Protein AF-A0A2K8T7B6-F1 (afdb_monomer_lite)

Secondary structure (DSSP, 8-state):
--BS-SEE--SSPEEEB---TT--EEEEEEEETTTEEEEEEESSSEEEPPTTSPPP-TT-EEEEEEEEEETTEEEEEEEEEEEEPPHHHHHHHHHHHHHHHHTT--HHHHHHHHHHHHHHTT-HHHHHHHHHHHHHTT---HHHHHHHHHHHHHTT-HHHHHHHHHHHHHHHHHTT-HHHHHHHHHHHHHHHHHHHHHHHS----------

Foldseek 3Di:
DFWAFQEAAFQFDKIFADDDPQFQKKKKFKDFPDPGTDIDIGRDRIDGGDPPTDTHDAQTKMWIKMFTDNVPDTDDIDIGIHHHHHPVLSVVLVVQLVVLVVVPDDLVVSLVVNLVSCVVVRVLVSNLVSLVVVVVVPDLALVSLLSNLVSCVVRLNLPSSLVSLVSSLVSCVVVVPPPSNVSSVVSNVVSVVSVVVVVPPDDPPPPPDDD

Organism: NCBI:txid2038116

InterPro domains:
  IPR013783 Immunoglobulin-like fold [G3DSA:2.60.40.10] (6-83)
  IPR036116 Fibronectin type III superfamily [SSF49265] (10-74)

Radius of gyration: 19.06 Å; chains: 1; bounding box: 54×44×48 Å

Sequence (211 aa):
MTPYGAVINQERPTISWSKPKGATDYVVRMRGNGGISWEVAVKGESLTYPPQEPALKPGQAYTLDIVAMRGDRVIDGSNSLLLLLATDKIQEVEKTINVLKNLQQPLDELAIDVDAVYESYNLVNESIKVLDARAKAGSTNPTIYRLLGDRYLIANFPQQANEAYLTAKKLAQQANNTVELALAEAGRKIAAQTKVKEQTSYPPTRINALQ

pLDDT: mean 90.09, std 14.75, range [34.56, 98.81]

Structure (mmCIF, N/CA/C/O backbone):
data_AF-A0A2K8T7B6-F1
#
_entry.id   AF-A0A2K8T7B6-F1
#
loop_
_atom_site.group_PDB
_atom_site.id
_atom_site.type_symbol
_atom_site.label_atom_id
_atom_site.label_alt_id
_atom_site.label_comp_id
_atom_site.label_asym_id
_atom_site.label_entity_id
_atom_site.label_seq_id
_atom_site.pdbx_PDB_ins_code
_atom_site.Cartn_x
_atom_site.Cartn_y
_atom_site.Cartn_z
_atom_site.occupancy
_atom_site.B_iso_or_equiv
_atom_site.auth_seq_id
_atom_site.auth_comp_id
_atom_site.auth_asym_id
_atom_site.auth_atom_id
_atom_site.pdbx_PDB_model_num
ATOM 1 N N . MET A 1 1 ? 11.611 11.009 -4.170 1.00 64.25 1 MET A N 1
ATOM 2 C CA . MET A 1 1 ? 10.305 10.303 -4.293 1.00 64.25 1 MET A CA 1
ATOM 3 C C . MET A 1 1 ? 10.494 8.813 -4.043 1.00 64.25 1 MET A C 1
ATOM 5 O O . MET A 1 1 ? 11.620 8.350 -4.153 1.00 64.25 1 MET A O 1
ATOM 9 N N . THR A 1 2 ? 9.432 8.062 -3.737 1.00 62.84 2 THR A N 1
ATOM 10 C CA . THR A 1 2 ? 9.515 6.603 -3.510 1.00 62.84 2 THR A CA 1
ATOM 11 C C . THR A 1 2 ? 8.308 5.908 -4.154 1.00 62.84 2 THR A C 1
ATOM 13 O O . THR A 1 2 ? 7.190 6.408 -3.988 1.00 62.84 2 THR A O 1
ATOM 16 N N . PRO A 1 3 ? 8.490 4.814 -4.921 1.00 65.88 3 PRO A N 1
ATOM 17 C CA . PRO A 1 3 ? 7.375 3.999 -5.389 1.00 65.88 3 PRO A CA 1
ATOM 18 C C . PRO A 1 3 ? 6.682 3.294 -4.219 1.00 65.88 3 PRO A C 1
ATOM 20 O O . PRO A 1 3 ? 7.311 2.987 -3.206 1.00 65.88 3 PRO A O 1
ATOM 23 N N . TYR A 1 4 ? 5.381 3.045 -4.352 1.00 69.25 4 TYR A N 1
ATOM 24 C CA . TYR A 1 4 ? 4.612 2.415 -3.287 1.00 69.25 4 TYR A CA 1
ATOM 25 C C . TYR A 1 4 ? 4.963 0.922 -3.214 1.00 69.25 4 TYR A C 1
ATOM 27 O O . TYR A 1 4 ? 4.845 0.229 -4.226 1.00 69.25 4 TYR A O 1
ATOM 35 N N . GLY A 1 5 ? 5.313 0.437 -2.017 1.00 73.81 5 GLY A N 1
ATOM 36 C CA . GLY A 1 5 ? 5.504 -0.987 -1.719 1.00 73.81 5 GLY A CA 1
ATOM 37 C C . GLY A 1 5 ? 6.711 -1.629 -2.419 1.00 73.81 5 GLY A C 1
ATOM 38 O O . GLY A 1 5 ? 6.919 -1.488 -3.617 1.00 73.81 5 GLY A O 1
ATOM 39 N N . ALA A 1 6 ? 7.515 -2.387 -1.672 1.00 86.19 6 ALA A N 1
ATOM 40 C CA . ALA A 1 6 ? 8.625 -3.156 -2.248 1.00 86.19 6 ALA A CA 1
ATOM 41 C C . ALA A 1 6 ? 8.190 -4.541 -2.760 1.00 86.19 6 ALA A C 1
ATOM 43 O O . ALA A 1 6 ? 8.941 -5.197 -3.479 1.00 86.19 6 ALA A O 1
ATOM 44 N N . VAL A 1 7 ? 6.995 -4.999 -2.378 1.00 93.62 7 VAL A N 1
ATOM 45 C CA . VAL A 1 7 ? 6.464 -6.324 -2.707 1.00 93.62 7 VAL A CA 1
ATOM 46 C C . VAL A 1 7 ? 5.128 -6.170 -3.425 1.00 93.62 7 VAL A C 1
ATOM 48 O O . VAL A 1 7 ? 4.302 -5.349 -3.033 1.00 93.62 7 VAL A O 1
ATOM 51 N N . ILE A 1 8 ? 4.934 -6.955 -4.483 1.00 94.62 8 ILE A N 1
ATOM 52 C CA . ILE A 1 8 ? 3.730 -6.988 -5.320 1.00 94.62 8 ILE A CA 1
ATOM 53 C C . ILE A 1 8 ? 3.248 -8.434 -5.491 1.00 94.62 8 ILE A C 1
ATOM 55 O O . ILE A 1 8 ? 4.026 -9.382 -5.353 1.00 94.62 8 ILE A O 1
ATOM 59 N N . ASN A 1 9 ? 1.970 -8.614 -5.826 1.00 95.06 9 ASN A N 1
ATOM 60 C CA . ASN A 1 9 ? 1.351 -9.926 -6.069 1.00 95.06 9 ASN A CA 1
ATOM 61 C C . ASN A 1 9 ? 0.705 -10.062 -7.461 1.00 95.06 9 ASN A C 1
ATOM 63 O O . ASN A 1 9 ? 0.019 -11.044 -7.724 1.00 95.06 9 ASN A O 1
ATOM 67 N N . GLN A 1 10 ? 0.911 -9.090 -8.352 1.00 94.00 10 GLN A N 1
ATOM 68 C CA . GLN A 1 10 ? 0.388 -9.108 -9.718 1.00 94.00 10 GLN A CA 1
ATOM 69 C C . GLN A 1 10 ? 1.536 -9.091 -10.724 1.00 94.00 10 GLN A C 1
ATOM 71 O O . GLN A 1 10 ? 2.479 -8.319 -10.578 1.00 94.00 10 GLN A O 1
ATOM 76 N N . GLU A 1 11 ? 1.422 -9.878 -11.794 1.00 94.38 11 GLU A N 1
ATOM 77 C CA . GLU A 1 11 ? 2.406 -9.892 -12.888 1.00 94.38 11 GLU A CA 1
ATOM 78 C C . GLU A 1 11 ? 2.420 -8.589 -13.705 1.00 94.38 11 GLU A C 1
ATOM 80 O O . GLU A 1 11 ? 3.369 -8.302 -14.434 1.00 94.38 11 GLU A O 1
ATOM 85 N N . ARG A 1 12 ? 1.348 -7.797 -13.597 1.00 94.69 12 ARG A N 1
ATOM 86 C CA . ARG A 1 12 ? 1.152 -6.508 -14.272 1.00 94.69 12 ARG A CA 1
ATOM 87 C C . ARG A 1 12 ? 0.598 -5.480 -13.275 1.00 94.69 12 ARG A C 1
ATOM 89 O O . ARG A 1 12 ? -0.580 -5.132 -13.353 1.00 94.69 12 ARG A O 1
ATOM 96 N N . PRO A 1 13 ? 1.404 -5.035 -12.297 1.00 92.81 13 PRO A N 1
ATOM 97 C CA . PRO A 1 13 ? 0.931 -4.181 -11.212 1.00 92.81 13 PRO A CA 1
ATOM 98 C C . PRO A 1 13 ? 0.627 -2.753 -11.685 1.00 92.81 13 PRO A C 1
ATOM 100 O O . PRO A 1 13 ? 1.233 -2.233 -12.622 1.00 92.81 13 PRO A O 1
ATOM 103 N N . THR A 1 14 ? -0.250 -2.062 -10.964 1.00 91.50 14 THR A N 1
ATOM 104 C CA . THR A 1 14 ? -0.240 -0.593 -10.971 1.00 91.50 14 THR A CA 1
ATOM 105 C C . THR A 1 14 ? 0.864 -0.110 -10.041 1.00 91.50 14 THR A C 1
ATOM 107 O O . THR A 1 14 ? 0.896 -0.488 -8.871 1.00 91.50 14 THR A O 1
ATOM 110 N N . ILE A 1 15 ? 1.744 0.737 -10.560 1.00 90.50 15 ILE A N 1
ATOM 111 C CA . ILE A 1 15 ? 2.848 1.357 -9.832 1.00 90.50 15 ILE A CA 1
ATOM 112 C C . ILE A 1 15 ? 2.445 2.795 -9.535 1.00 90.50 15 ILE A C 1
ATOM 114 O O . ILE A 1 15 ? 2.026 3.502 -10.446 1.00 90.50 15 ILE A O 1
ATOM 118 N N . SER A 1 16 ? 2.604 3.240 -8.295 1.00 88.62 16 SER A N 1
ATOM 119 C CA . SER A 1 16 ? 2.329 4.622 -7.887 1.00 88.62 16 SER A CA 1
ATOM 120 C C . SER A 1 16 ? 3.534 5.202 -7.151 1.00 88.62 16 SER A C 1
ATOM 122 O O . SER A 1 16 ? 4.365 4.443 -6.650 1.00 88.62 16 SER A O 1
ATOM 124 N N . TRP A 1 17 ? 3.658 6.530 -7.088 1.00 88.06 17 TRP A N 1
ATOM 125 C CA . TRP A 1 17 ? 4.744 7.233 -6.386 1.00 88.06 17 TRP A CA 1
ATOM 126 C C . TRP A 1 17 ? 4.308 8.602 -5.844 1.00 88.06 17 TRP A C 1
ATOM 128 O O . TRP A 1 17 ? 3.243 9.117 -6.176 1.00 88.06 17 TRP A O 1
ATOM 138 N N . SER A 1 18 ? 5.120 9.202 -4.971 1.00 83.69 18 SER A N 1
ATOM 139 C CA . SER A 1 18 ? 4.867 10.549 -4.445 1.00 83.69 18 SER A CA 1
ATOM 140 C C . SER A 1 18 ? 5.264 11.629 -5.440 1.00 83.69 18 SER A C 1
ATOM 142 O O . SER A 1 18 ? 6.280 11.511 -6.119 1.00 83.69 18 SER A O 1
ATOM 144 N N . LYS A 1 19 ? 4.463 12.702 -5.518 1.00 85.19 19 LYS A N 1
ATOM 145 C CA . LYS A 1 19 ? 4.742 13.865 -6.367 1.00 85.19 19 LYS A CA 1
ATOM 146 C C . LYS A 1 19 ? 5.762 14.799 -5.710 1.00 85.19 19 LYS A C 1
ATOM 148 O O . LYS A 1 19 ? 5.418 15.456 -4.724 1.00 85.19 19 LYS A O 1
ATOM 153 N N . PRO A 1 20 ? 6.969 14.970 -6.279 1.00 85.38 20 PRO A N 1
ATOM 154 C CA . PRO A 1 20 ? 7.880 16.026 -5.853 1.00 85.38 20 PRO A CA 1
ATOM 155 C C . PRO A 1 20 ? 7.325 17.405 -6.215 1.00 85.38 20 PRO A C 1
ATOM 157 O O . PRO A 1 20 ? 6.624 17.581 -7.218 1.00 85.38 20 PRO A O 1
ATOM 160 N N . LYS A 1 21 ? 7.669 18.428 -5.425 1.00 85.38 21 LYS A N 1
ATOM 161 C CA . LYS A 1 21 ? 7.180 19.794 -5.654 1.00 85.38 21 LYS A CA 1
ATOM 162 C C . LYS A 1 21 ? 7.583 20.303 -7.045 1.00 85.38 21 LYS A C 1
ATOM 164 O O . LYS A 1 21 ? 8.759 20.495 -7.354 1.00 85.38 21 LYS A O 1
ATOM 169 N N . GLY A 1 22 ? 6.576 20.607 -7.861 1.00 88.38 22 GLY A N 1
ATOM 170 C CA . GLY A 1 22 ? 6.750 21.153 -9.207 1.00 88.38 22 GLY A CA 1
ATOM 171 C C . GLY A 1 22 ? 7.183 20.132 -10.262 1.00 88.38 22 GLY A C 1
ATOM 172 O O . GLY A 1 22 ? 7.723 20.561 -11.278 1.00 88.38 22 GLY A O 1
ATOM 173 N N . ALA A 1 23 ? 6.987 18.830 -10.023 1.00 92.38 23 ALA A N 1
ATOM 174 C CA . ALA A 1 23 ? 7.027 17.815 -11.076 1.00 92.38 23 ALA A CA 1
ATOM 175 C C . ALA A 1 23 ? 5.803 17.953 -11.993 1.00 92.38 23 ALA A C 1
ATOM 177 O O . ALA A 1 23 ? 4.683 18.155 -11.505 1.00 92.38 23 ALA A O 1
ATOM 178 N N . THR A 1 24 ? 6.024 17.846 -13.300 1.00 92.44 24 THR A N 1
ATOM 179 C CA . THR A 1 24 ? 4.976 17.893 -14.333 1.00 92.44 24 THR A CA 1
ATOM 180 C C . THR A 1 24 ? 4.842 16.575 -15.081 1.00 92.44 24 THR A C 1
ATOM 182 O O . THR A 1 24 ? 3.739 16.228 -15.493 1.00 92.44 24 THR A O 1
ATOM 185 N N . ASP A 1 25 ? 5.943 15.840 -15.220 1.00 94.50 25 ASP A N 1
ATOM 186 C CA . ASP A 1 25 ? 6.028 14.607 -15.994 1.00 94.50 25 ASP A CA 1
ATOM 187 C C . ASP A 1 25 ? 6.998 13.636 -15.308 1.00 94.50 25 ASP A C 1
ATOM 189 O O . ASP A 1 25 ? 7.792 14.026 -14.445 1.00 94.50 25 ASP A O 1
ATOM 193 N N . TYR A 1 26 ? 6.943 12.368 -15.699 1.00 95.50 26 TYR A N 1
ATOM 194 C CA . TYR A 1 26 ? 7.759 11.294 -15.155 1.00 95.50 26 TYR A CA 1
ATOM 195 C C . TYR A 1 26 ? 8.264 10.378 -16.261 1.00 95.50 26 TYR A C 1
ATOM 197 O O . TYR A 1 26 ? 7.575 10.148 -17.253 1.00 95.50 26 TYR A O 1
ATOM 205 N N . VAL A 1 27 ? 9.442 9.801 -16.053 1.00 96.12 27 VAL A N 1
ATOM 206 C CA . VAL A 1 27 ? 9.953 8.677 -16.840 1.00 96.12 27 VAL A CA 1
ATOM 207 C C . VAL A 1 27 ? 10.083 7.484 -15.909 1.00 96.12 27 VAL A C 1
ATOM 209 O O . VAL A 1 27 ? 10.767 7.566 -14.890 1.00 96.12 27 VAL A O 1
ATOM 212 N N . VAL A 1 28 ? 9.415 6.387 -16.249 1.00 95.94 28 VAL A N 1
ATOM 213 C CA . VAL A 1 28 ? 9.421 5.143 -15.479 1.00 95.94 28 VAL A CA 1
ATOM 214 C C . VAL A 1 28 ? 10.176 4.089 -16.265 1.00 95.94 28 VAL A C 1
ATOM 216 O O . VAL A 1 28 ? 9.870 3.857 -17.434 1.00 95.94 28 VAL A O 1
ATOM 219 N N . ARG A 1 29 ? 11.149 3.440 -15.632 1.00 96.06 29 ARG A N 1
ATOM 220 C CA . ARG A 1 29 ? 11.954 2.374 -16.232 1.00 96.06 29 ARG A CA 1
ATOM 221 C C . ARG A 1 29 ? 11.878 1.139 -15.372 1.00 96.06 29 ARG A C 1
ATOM 223 O O . ARG A 1 29 ? 12.018 1.230 -14.155 1.00 96.06 29 ARG A O 1
ATOM 230 N N . MET A 1 30 ? 11.746 -0.013 -16.006 1.00 95.56 30 MET A N 1
ATOM 231 C CA . MET A 1 30 ? 11.841 -1.284 -15.308 1.00 95.56 30 MET A CA 1
ATOM 232 C C . MET A 1 30 ? 12.874 -2.170 -15.968 1.00 95.56 30 MET A C 1
ATOM 234 O O . MET A 1 30 ? 12.904 -2.298 -17.191 1.00 95.56 30 MET A O 1
ATOM 238 N N . ARG A 1 31 ? 13.713 -2.791 -15.142 1.00 95.50 31 ARG A N 1
ATOM 239 C CA . ARG A 1 31 ? 14.719 -3.755 -15.578 1.00 95.50 31 ARG A CA 1
ATOM 240 C C . ARG A 1 31 ? 14.677 -4.991 -14.700 1.00 95.50 31 ARG A C 1
ATOM 242 O O . ARG A 1 31 ? 14.474 -4.890 -13.493 1.00 95.50 31 ARG A O 1
ATOM 249 N N . GLY A 1 32 ? 14.915 -6.153 -15.284 1.00 91.94 32 GLY A N 1
ATOM 250 C CA . GLY A 1 32 ? 15.104 -7.379 -14.524 1.00 91.94 32 GLY A CA 1
ATOM 251 C C . GLY A 1 32 ? 15.179 -8.614 -15.402 1.00 91.94 32 GLY A C 1
ATOM 252 O O . GLY A 1 32 ? 15.300 -8.548 -16.626 1.00 91.94 32 GLY A O 1
ATOM 253 N N . ASN A 1 33 ? 15.116 -9.765 -14.748 1.00 81.50 33 ASN A N 1
ATOM 254 C CA . ASN A 1 33 ? 15.215 -11.056 -15.412 1.00 81.50 33 ASN A CA 1
ATOM 255 C C . ASN A 1 33 ? 14.031 -11.305 -16.364 1.00 81.50 33 ASN A C 1
ATOM 257 O O . ASN A 1 33 ? 12.966 -10.699 -16.258 1.00 81.50 33 ASN A O 1
ATOM 261 N N . GLY A 1 34 ? 14.217 -12.231 -17.309 1.00 74.19 34 GLY A N 1
ATOM 262 C CA . GLY A 1 34 ? 13.152 -12.637 -18.232 1.00 74.19 34 GLY A CA 1
ATOM 263 C C . GLY A 1 34 ? 12.889 -11.671 -19.390 1.00 74.19 34 GLY A C 1
ATOM 264 O O . GLY A 1 34 ? 11.818 -11.748 -19.980 1.00 74.19 34 GLY A O 1
ATOM 265 N N . GLY A 1 35 ? 13.849 -10.803 -19.726 1.00 82.00 35 GLY A N 1
ATOM 266 C CA . GLY A 1 35 ? 13.736 -9.866 -20.850 1.00 82.00 35 GLY A CA 1
ATOM 267 C C . GLY A 1 35 ? 13.007 -8.566 -20.510 1.00 82.00 35 GLY A C 1
ATOM 268 O O . GLY A 1 35 ? 12.683 -7.804 -21.415 1.00 82.00 35 GLY A O 1
ATOM 269 N N . ILE A 1 36 ? 12.763 -8.295 -19.224 1.00 93.62 36 ILE A N 1
ATOM 270 C CA . ILE A 1 36 ? 12.184 -7.028 -18.778 1.00 93.62 36 ILE A CA 1
ATOM 271 C C . ILE A 1 36 ? 13.237 -5.925 -18.896 1.00 93.62 36 ILE A C 1
ATOM 273 O O . ILE A 1 36 ? 14.172 -5.853 -18.097 1.00 93.62 36 ILE A O 1
ATOM 277 N N . SER A 1 37 ? 13.076 -5.060 -19.892 1.00 95.31 37 SER A N 1
ATOM 278 C CA . SER A 1 37 ? 13.789 -3.789 -19.998 1.00 95.31 37 SER A CA 1
ATOM 279 C C . SER A 1 37 ? 12.954 -2.814 -20.814 1.00 95.31 37 SER A C 1
ATOM 281 O O . SER A 1 37 ? 12.979 -2.863 -22.041 1.00 95.31 37 SER A O 1
ATOM 283 N N . TRP A 1 38 ? 12.239 -1.920 -20.141 1.00 96.50 38 TRP A N 1
ATOM 284 C CA . TRP A 1 38 ? 11.389 -0.933 -20.805 1.00 96.50 38 TRP A CA 1
ATOM 285 C C . TRP A 1 38 ? 11.429 0.427 -20.117 1.00 96.50 38 TRP A C 1
ATOM 287 O O . TRP A 1 38 ? 11.857 0.558 -18.967 1.00 96.50 38 TRP A O 1
ATOM 297 N N . GLU A 1 39 ? 10.977 1.443 -20.850 1.00 97.19 39 GLU A N 1
ATOM 298 C CA . GLU A 1 39 ? 10.872 2.832 -20.414 1.00 97.19 39 GLU A CA 1
ATOM 299 C C . GLU A 1 39 ? 9.574 3.452 -20.944 1.00 97.19 39 GLU A C 1
ATOM 301 O O . GLU A 1 39 ? 9.232 3.273 -22.112 1.00 97.19 39 GLU A O 1
ATOM 306 N N . VAL A 1 40 ? 8.862 4.197 -20.096 1.00 96.56 40 VAL A N 1
ATOM 307 C CA . VAL A 1 40 ? 7.619 4.893 -20.457 1.00 96.56 40 VAL A CA 1
ATOM 308 C C . VAL A 1 40 ? 7.579 6.285 -19.826 1.00 96.56 40 VAL A C 1
ATOM 310 O O . VAL A 1 40 ? 7.879 6.448 -18.643 1.00 96.56 40 VAL A O 1
ATOM 313 N N . ALA A 1 41 ? 7.158 7.287 -20.602 1.00 95.44 41 ALA A N 1
ATOM 314 C CA . ALA A 1 41 ? 6.863 8.630 -20.105 1.00 95.44 41 ALA A CA 1
ATOM 315 C C . ALA A 1 41 ? 5.398 8.745 -19.643 1.00 95.44 41 ALA A C 1
ATOM 317 O O . ALA A 1 41 ? 4.483 8.285 -20.330 1.00 95.44 41 ALA A O 1
ATOM 318 N N . VAL A 1 42 ? 5.163 9.369 -18.487 1.00 94.81 42 VAL A N 1
ATOM 319 C CA . VAL A 1 42 ? 3.856 9.424 -17.810 1.00 94.81 42 VAL A CA 1
ATOM 320 C C . VAL A 1 42 ? 3.636 10.812 -17.205 1.00 94.81 42 VAL A C 1
ATOM 322 O O . VAL A 1 42 ? 4.558 11.395 -16.650 1.00 94.81 42 VAL A O 1
ATOM 325 N N . LYS A 1 43 ? 2.415 11.357 -17.275 1.00 90.19 43 LYS A N 1
ATOM 326 C CA . LYS A 1 43 ? 2.085 12.689 -16.712 1.00 90.19 43 LYS A CA 1
ATOM 327 C C . LYS A 1 43 ? 1.500 12.667 -15.295 1.00 90.19 43 LYS A C 1
ATOM 329 O O . LYS A 1 43 ? 1.362 13.712 -14.669 1.00 90.19 43 LYS A O 1
ATOM 334 N N . GLY A 1 44 ? 1.109 11.492 -14.814 1.00 88.69 44 GLY A N 1
ATOM 335 C CA . GLY A 1 44 ? 0.519 11.294 -13.492 1.00 88.69 44 GLY A CA 1
ATOM 336 C C . GLY A 1 44 ? 1.464 10.584 -12.532 1.00 88.69 44 GLY A C 1
ATOM 337 O O . GLY A 1 44 ? 2.527 10.117 -12.918 1.00 88.69 44 GLY A O 1
ATOM 338 N N . GLU A 1 45 ? 1.033 10.469 -11.283 1.00 89.38 45 GLU A N 1
ATOM 339 C CA . GLU A 1 45 ? 1.751 9.842 -10.169 1.00 89.38 45 GLU A CA 1
ATOM 340 C C . GLU A 1 45 ? 1.556 8.315 -10.104 1.00 89.38 45 GLU A C 1
ATOM 342 O O . GLU A 1 45 ? 1.823 7.679 -9.083 1.00 89.38 45 GLU A O 1
ATOM 347 N N . SER A 1 46 ? 1.027 7.727 -11.180 1.00 90.94 46 SER A N 1
ATOM 348 C CA . SER A 1 46 ? 0.828 6.288 -11.306 1.00 90.94 46 SER A CA 1
ATOM 349 C C . SER A 1 46 ? 0.927 5.821 -12.754 1.00 90.94 46 SER A C 1
ATOM 351 O O . SER A 1 46 ? 0.624 6.561 -13.691 1.00 90.94 46 SER A O 1
ATOM 353 N N . LEU A 1 47 ? 1.329 4.565 -12.920 1.00 93.56 47 LEU A N 1
ATOM 354 C CA . LEU A 1 47 ? 1.439 3.854 -14.182 1.00 93.56 47 LEU A CA 1
ATOM 355 C C . LEU A 1 47 ? 0.787 2.480 -14.028 1.00 93.56 47 LEU A C 1
ATOM 357 O O . LEU A 1 47 ? 1.199 1.669 -13.199 1.00 93.56 47 LEU A O 1
ATOM 361 N N . THR A 1 48 ? -0.211 2.196 -14.860 1.00 93.88 48 THR A N 1
ATOM 362 C CA . THR A 1 48 ? -0.641 0.809 -15.075 1.00 93.88 48 THR A CA 1
ATOM 363 C C . THR A 1 48 ? 0.400 0.115 -15.940 1.00 93.88 48 THR A C 1
ATOM 365 O O . THR A 1 48 ? 0.831 0.695 -16.937 1.00 93.88 48 THR A O 1
ATOM 368 N N . TYR A 1 49 ? 0.806 -1.099 -15.560 1.00 94.62 49 TYR A N 1
ATOM 369 C CA . TYR A 1 49 ? 1.827 -1.849 -16.285 1.00 94.62 49 TYR A CA 1
ATOM 370 C C . TYR A 1 49 ? 1.539 -1.892 -17.798 1.00 94.62 49 TYR A C 1
ATOM 372 O O . TYR A 1 49 ? 0.424 -2.267 -18.181 1.00 94.62 49 TYR A O 1
ATOM 380 N N . PRO A 1 50 ? 2.508 -1.552 -18.667 1.00 95.06 50 PRO A N 1
ATOM 381 C CA . PRO A 1 50 ? 2.259 -1.488 -20.102 1.00 95.06 50 PRO A CA 1
ATOM 382 C C . PRO A 1 50 ? 1.874 -2.867 -20.680 1.00 95.06 50 PRO A C 1
ATOM 384 O O . PRO A 1 50 ? 2.611 -3.840 -20.494 1.00 95.06 50 PRO A O 1
ATOM 387 N N . PRO A 1 51 ? 0.731 -2.999 -21.376 1.00 93.75 51 PRO A N 1
ATOM 388 C CA . PRO A 1 51 ? 0.226 -4.299 -21.825 1.00 93.75 51 PRO A CA 1
ATOM 389 C C . PRO A 1 51 ? 1.112 -4.972 -22.882 1.00 93.75 51 PRO A C 1
ATOM 391 O O . PRO A 1 51 ? 1.131 -6.199 -22.963 1.00 93.75 51 PRO A O 1
ATOM 394 N N . GLN A 1 52 ? 1.850 -4.188 -23.669 1.00 93.44 52 GLN A N 1
ATOM 395 C CA . GLN A 1 52 ? 2.758 -4.676 -24.708 1.00 93.44 52 GLN A CA 1
ATOM 396 C C . GLN A 1 52 ? 4.068 -5.258 -24.160 1.00 93.44 52 GLN A C 1
ATOM 398 O O . GLN A 1 52 ? 4.744 -6.001 -24.866 1.00 93.44 52 GLN A O 1
ATOM 403 N N . GLU A 1 53 ? 4.425 -4.931 -22.918 1.00 94.75 53 GLU A N 1
ATOM 404 C CA . GLU A 1 53 ? 5.663 -5.405 -22.302 1.00 94.75 53 GLU A CA 1
ATOM 405 C C . GLU A 1 53 ? 5.483 -6.825 -21.744 1.00 94.75 53 GLU A C 1
ATOM 407 O O . GLU A 1 53 ? 4.358 -7.198 -21.372 1.00 94.75 53 GLU A O 1
ATOM 412 N N . PRO A 1 54 ? 6.547 -7.645 -21.661 1.00 94.12 54 PRO A N 1
ATOM 413 C CA . PRO A 1 54 ? 6.447 -8.982 -21.083 1.00 94.12 54 PRO A CA 1
ATOM 414 C C . PRO A 1 54 ? 5.959 -8.921 -19.630 1.00 94.12 54 PRO A C 1
ATOM 416 O O . PRO A 1 54 ? 6.295 -8.001 -18.895 1.00 94.12 54 PRO A O 1
ATOM 419 N N . ALA A 1 55 ? 5.150 -9.890 -19.203 1.00 94.62 55 ALA A N 1
ATOM 420 C CA . ALA A 1 55 ? 4.656 -9.932 -17.829 1.00 94.62 55 ALA A CA 1
ATOM 421 C C . ALA A 1 55 ? 5.790 -10.240 -16.833 1.00 94.62 55 ALA A C 1
ATOM 423 O O . ALA A 1 55 ? 6.744 -10.958 -17.161 1.00 94.62 55 ALA A O 1
ATOM 424 N N . LEU A 1 56 ? 5.676 -9.718 -15.609 1.00 95.31 56 LEU A N 1
ATOM 425 C CA . LEU A 1 56 ? 6.589 -10.067 -14.523 1.00 95.31 56 LEU A CA 1
ATOM 426 C C . LEU A 1 56 ? 6.395 -11.530 -14.120 1.00 95.31 56 LEU A C 1
ATOM 428 O O . LEU A 1 56 ? 5.302 -12.079 -14.223 1.00 95.31 56 LEU A O 1
ATOM 432 N N . LYS A 1 57 ? 7.464 -12.165 -13.645 1.00 95.44 57 LYS A N 1
ATOM 433 C CA . LYS A 1 57 ? 7.472 -13.580 -13.276 1.00 95.44 57 LYS A CA 1
ATOM 434 C C . LYS A 1 57 ? 7.469 -13.737 -11.755 1.00 95.44 57 LYS A C 1
ATOM 436 O O . LYS A 1 57 ? 8.291 -13.095 -11.093 1.00 95.44 57 LYS A O 1
ATOM 441 N N . PRO A 1 58 ? 6.599 -14.596 -11.196 1.00 96.00 58 PRO A N 1
ATOM 442 C CA . PRO A 1 58 ? 6.580 -14.886 -9.768 1.00 96.00 58 PRO A CA 1
ATOM 443 C C . PRO A 1 58 ? 7.948 -15.263 -9.195 1.00 96.00 58 PRO A C 1
ATOM 445 O O . PRO A 1 58 ? 8.734 -15.970 -9.829 1.00 96.00 58 PRO A O 1
ATOM 448 N N . GLY A 1 59 ? 8.226 -14.782 -7.984 1.00 95.19 59 GLY A N 1
ATOM 449 C CA . GLY A 1 59 ? 9.468 -15.037 -7.251 1.00 95.19 59 GLY A CA 1
ATOM 450 C C . GLY A 1 59 ? 10.689 -14.270 -7.766 1.00 95.19 59 GLY A C 1
ATOM 451 O O . GLY A 1 59 ? 11.807 -14.568 -7.347 1.00 95.19 59 GLY A O 1
ATOM 452 N N . GLN A 1 60 ? 10.510 -13.310 -8.678 1.00 95.12 60 GLN A N 1
ATOM 453 C CA . GLN A 1 60 ? 11.604 -12.510 -9.232 1.00 95.12 60 GLN A CA 1
ATOM 454 C C . GLN A 1 60 ? 11.595 -11.078 -8.710 1.00 95.12 60 GLN A C 1
ATOM 456 O O . GLN A 1 60 ? 10.551 -10.515 -8.373 1.00 95.12 60 GLN A O 1
ATOM 461 N N . ALA A 1 61 ? 12.790 -10.489 -8.681 1.00 93.44 61 ALA A N 1
ATOM 462 C CA . ALA A 1 61 ? 12.993 -9.096 -8.337 1.00 93.44 61 ALA A CA 1
ATOM 463 C C . ALA A 1 61 ? 13.332 -8.260 -9.578 1.00 93.44 61 ALA A C 1
ATOM 465 O O . ALA A 1 61 ? 14.019 -8.719 -10.496 1.00 93.44 61 ALA A O 1
ATOM 466 N N . TYR A 1 62 ? 12.864 -7.020 -9.568 1.00 94.38 62 TYR A N 1
ATOM 467 C CA . TYR A 1 62 ? 12.990 -6.046 -10.641 1.00 94.38 62 TYR A CA 1
ATOM 468 C C . TYR A 1 62 ? 13.481 -4.725 -10.072 1.00 94.38 62 TYR A C 1
ATOM 470 O O . TYR A 1 62 ? 13.123 -4.337 -8.963 1.00 94.38 62 TYR A O 1
ATOM 478 N N . THR A 1 63 ? 14.282 -4.007 -10.843 1.00 94.19 63 THR A N 1
ATOM 479 C CA . THR A 1 63 ? 14.632 -2.624 -10.544 1.00 94.19 63 THR A CA 1
ATOM 480 C C . THR A 1 63 ? 13.618 -1.711 -11.209 1.00 94.19 63 THR A C 1
ATOM 482 O O . THR A 1 63 ? 13.385 -1.814 -12.414 1.00 94.19 63 THR A O 1
ATOM 485 N N . LEU A 1 64 ? 13.041 -0.812 -10.423 1.00 94.19 64 LEU A N 1
ATOM 486 C CA . LEU A 1 64 ? 12.164 0.254 -10.871 1.00 94.19 64 LEU A CA 1
ATOM 487 C C . LEU A 1 64 ? 12.878 1.590 -10.666 1.00 94.19 64 LEU A C 1
ATOM 489 O O . LEU A 1 64 ? 13.163 1.970 -9.528 1.00 94.19 64 LEU A O 1
ATOM 493 N N . ASP A 1 65 ? 13.130 2.301 -11.760 1.00 93.94 65 ASP A N 1
ATOM 494 C CA . ASP A 1 65 ? 13.551 3.696 -11.716 1.00 93.94 65 ASP A CA 1
ATOM 495 C C . ASP A 1 65 ? 12.366 4.594 -12.042 1.00 93.94 65 ASP A C 1
ATOM 497 O O . ASP A 1 65 ? 11.671 4.384 -13.037 1.00 93.94 65 ASP A O 1
ATOM 501 N N . ILE A 1 66 ? 12.171 5.634 -11.244 1.00 94.00 66 ILE A N 1
ATOM 502 C CA . ILE A 1 66 ? 11.253 6.721 -11.571 1.00 94.00 66 ILE A CA 1
ATOM 503 C C . ILE A 1 66 ? 12.087 7.992 -11.600 1.00 94.00 66 ILE A C 1
ATOM 505 O O . ILE A 1 66 ? 12.925 8.223 -10.730 1.00 94.00 66 ILE A O 1
ATOM 509 N N . VAL A 1 67 ? 11.875 8.826 -12.609 1.00 94.56 67 VAL A N 1
ATOM 510 C CA . VAL A 1 67 ? 12.536 10.124 -12.755 1.00 94.56 67 VAL A CA 1
ATOM 511 C C . VAL A 1 67 ? 11.460 11.186 -12.884 1.00 94.56 67 VAL A C 1
ATOM 513 O O . VAL A 1 67 ? 10.616 11.088 -13.768 1.00 94.56 67 VAL A O 1
ATOM 516 N N . ALA A 1 68 ? 11.469 12.182 -12.000 1.00 94.50 68 ALA A N 1
ATOM 517 C CA . ALA A 1 68 ? 10.521 13.285 -12.032 1.00 94.50 68 ALA A CA 1
ATOM 518 C C . ALA A 1 68 ? 11.113 14.447 -12.821 1.00 94.50 68 ALA A C 1
ATOM 520 O O . ALA A 1 68 ? 12.249 14.873 -12.585 1.00 94.50 68 ALA A O 1
ATOM 521 N N . MET A 1 69 ? 10.306 14.987 -13.722 1.00 94.25 69 MET A N 1
ATOM 522 C CA . MET A 1 69 ? 10.698 16.003 -14.683 1.00 94.25 69 MET A CA 1
ATOM 523 C C . MET A 1 69 ? 9.913 17.296 -14.460 1.00 94.25 69 MET A C 1
ATOM 525 O O . MET A 1 69 ? 8.755 17.291 -14.029 1.00 94.25 69 MET A O 1
ATOM 529 N N . ARG A 1 70 ? 10.550 18.423 -14.778 1.00 93.75 70 ARG A N 1
ATOM 530 C CA . ARG A 1 70 ? 9.914 19.733 -14.955 1.00 93.75 70 ARG A CA 1
ATOM 531 C C . ARG A 1 70 ? 10.346 20.283 -16.310 1.00 93.75 70 ARG A C 1
ATOM 533 O O . ARG A 1 70 ? 11.437 20.849 -16.424 1.00 93.75 70 ARG A O 1
ATOM 540 N N . GLY A 1 71 ? 9.508 20.087 -17.326 1.00 88.62 71 GLY A N 1
ATOM 541 C CA . GLY A 1 71 ? 9.953 20.196 -18.718 1.00 88.62 71 GLY A CA 1
ATOM 542 C C . GLY A 1 71 ? 11.104 19.219 -18.967 1.00 88.62 71 GLY A C 1
ATOM 543 O O . GLY A 1 71 ? 11.047 18.078 -18.522 1.00 88.62 71 GLY A O 1
ATOM 544 N N . ASP A 1 72 ? 12.197 19.688 -19.561 1.00 88.19 72 ASP A N 1
ATOM 545 C CA . ASP A 1 72 ? 13.344 18.828 -19.899 1.00 88.19 72 ASP A CA 1
ATOM 546 C C . ASP A 1 72 ? 14.334 18.611 -18.740 1.00 88.19 72 ASP A C 1
ATOM 548 O O . ASP A 1 72 ? 15.399 18.018 -18.916 1.00 88.19 72 ASP A O 1
ATOM 552 N N . ARG A 1 73 ? 14.027 19.114 -17.537 1.00 91.94 73 ARG A N 1
ATOM 553 C CA . ARG A 1 73 ? 14.927 19.031 -16.378 1.00 91.94 73 ARG A CA 1
ATOM 554 C C . ARG A 1 73 ? 14.495 17.940 -15.414 1.00 91.94 73 ARG A C 1
ATOM 556 O O . ARG A 1 73 ? 13.368 17.969 -14.923 1.00 91.94 73 ARG A O 1
ATOM 563 N N . VAL A 1 74 ? 15.432 17.064 -15.061 1.00 92.50 74 VAL A N 1
ATOM 564 C CA . VAL A 1 74 ? 15.296 16.145 -13.925 1.00 92.50 74 VAL A CA 1
ATOM 565 C C . VAL A 1 74 ? 15.301 16.958 -12.633 1.00 92.50 74 VAL A C 1
ATOM 567 O O . VAL A 1 74 ? 16.206 17.766 -12.416 1.00 92.50 74 VAL A O 1
ATOM 570 N N . ILE A 1 75 ? 14.298 16.757 -11.781 1.00 91.94 75 ILE A N 1
ATOM 571 C CA . ILE A 1 75 ? 14.199 17.442 -10.482 1.00 91.94 75 ILE A CA 1
ATOM 572 C C . ILE A 1 75 ? 14.242 16.490 -9.287 1.00 91.94 75 ILE A C 1
ATOM 574 O O . ILE A 1 75 ? 14.499 16.939 -8.174 1.00 91.94 75 ILE A O 1
ATOM 578 N N . ASP A 1 76 ? 13.974 15.205 -9.507 1.00 90.56 76 ASP A N 1
ATOM 579 C CA . ASP A 1 76 ? 14.045 14.154 -8.496 1.00 90.56 76 ASP A CA 1
ATOM 580 C C . ASP A 1 76 ? 14.164 12.792 -9.197 1.00 90.56 76 ASP A C 1
ATOM 582 O O . ASP A 1 76 ? 13.807 12.647 -10.372 1.00 90.56 76 ASP A O 1
ATOM 586 N N . GLY A 1 77 ? 14.647 11.787 -8.480 1.00 88.88 77 GLY A N 1
ATOM 587 C CA . GLY A 1 77 ? 14.839 10.435 -8.983 1.00 88.88 77 GLY A CA 1
ATOM 588 C C . GLY A 1 77 ? 14.717 9.416 -7.863 1.00 88.88 77 GLY A C 1
ATOM 589 O O . GLY A 1 77 ? 15.046 9.694 -6.711 1.00 88.88 77 GLY A O 1
ATOM 590 N N . SER A 1 78 ? 14.254 8.223 -8.200 1.00 88.00 78 SER A N 1
ATOM 591 C CA . SER A 1 78 ? 14.267 7.085 -7.295 1.00 88.00 78 SER A CA 1
ATOM 592 C C . SER A 1 78 ? 14.656 5.821 -8.034 1.00 88.00 78 SER A C 1
ATOM 594 O O . SER A 1 78 ? 14.333 5.642 -9.204 1.00 88.00 78 SER A O 1
ATOM 596 N N . ASN A 1 79 ? 15.358 4.956 -7.316 1.00 89.25 79 ASN A N 1
ATOM 597 C CA . ASN A 1 79 ? 15.669 3.598 -7.716 1.00 89.25 79 ASN A CA 1
ATOM 598 C C . ASN A 1 79 ? 15.159 2.691 -6.598 1.00 89.25 79 ASN A C 1
ATOM 600 O O . ASN A 1 79 ? 15.374 2.972 -5.415 1.00 89.25 79 ASN A O 1
ATOM 604 N N . SER A 1 80 ? 14.409 1.654 -6.942 1.00 88.75 80 SER A N 1
ATOM 605 C CA . SER A 1 80 ? 13.824 0.749 -5.956 1.00 88.75 80 SER A CA 1
ATOM 606 C C . SER A 1 80 ? 13.792 -0.677 -6.469 1.00 88.75 80 SER A C 1
ATOM 608 O O . SER A 1 80 ? 13.684 -0.923 -7.670 1.00 88.75 80 SER A O 1
ATOM 610 N N . LEU A 1 81 ? 13.873 -1.620 -5.536 1.00 90.62 81 LEU A N 1
ATOM 611 C CA . LEU A 1 81 ? 13.661 -3.029 -5.816 1.00 90.62 81 LEU A CA 1
ATOM 612 C C . LEU A 1 81 ? 12.173 -3.351 -5.650 1.00 90.62 81 LEU A C 1
ATOM 614 O O . LEU A 1 81 ? 11.583 -3.026 -4.622 1.00 90.62 81 LEU A O 1
ATOM 618 N N . LEU A 1 82 ? 11.596 -4.008 -6.648 1.00 92.50 82 LEU A N 1
ATOM 619 C CA . LEU A 1 82 ? 10.272 -4.609 -6.593 1.00 92.50 82 LEU A CA 1
ATOM 620 C C . LEU A 1 82 ? 10.406 -6.125 -6.611 1.00 92.50 82 LEU A C 1
ATOM 622 O O . LEU A 1 82 ? 11.010 -6.676 -7.526 1.00 92.50 82 LEU A O 1
ATOM 626 N N . LEU A 1 83 ? 9.816 -6.797 -5.633 1.00 93.94 83 LEU A N 1
ATOM 627 C CA . LEU A 1 83 ? 9.728 -8.250 -5.563 1.00 93.94 83 LEU A CA 1
ATOM 628 C C . LEU A 1 83 ? 8.309 -8.692 -5.915 1.00 93.94 83 LEU A C 1
ATOM 630 O O . LEU A 1 83 ? 7.363 -8.345 -5.209 1.00 93.94 83 LEU A O 1
ATOM 634 N N . LEU A 1 84 ? 8.156 -9.503 -6.960 1.00 95.69 84 LEU A N 1
ATOM 635 C CA . LEU A 1 84 ? 6.912 -10.232 -7.181 1.00 95.69 84 LEU A CA 1
ATOM 636 C C . LEU A 1 84 ? 6.936 -11.512 -6.350 1.00 95.69 84 LEU A C 1
ATOM 6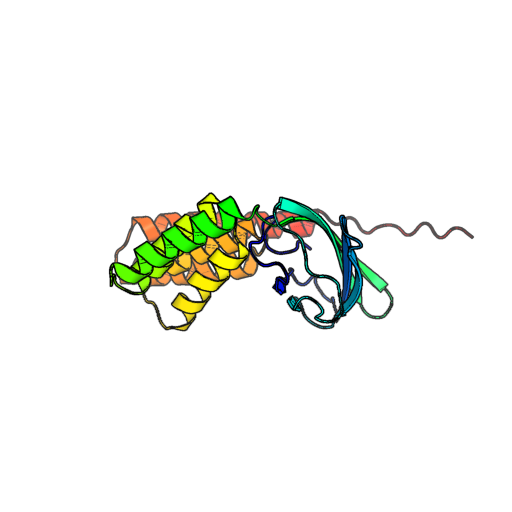38 O O . LEU A 1 84 ? 7.855 -12.323 -6.486 1.00 95.69 84 LEU A O 1
ATOM 642 N N . LEU A 1 85 ? 5.933 -11.685 -5.486 1.00 96.81 85 LEU A N 1
ATOM 643 C CA . LEU A 1 85 ? 5.801 -12.881 -4.655 1.00 96.81 85 LEU A CA 1
ATOM 644 C C . LEU A 1 85 ? 5.875 -14.163 -5.493 1.00 96.81 85 LEU A C 1
ATOM 646 O O . LEU A 1 85 ? 5.471 -14.207 -6.656 1.00 96.81 85 LEU A O 1
ATOM 650 N N . ALA A 1 86 ? 6.410 -15.220 -4.887 1.00 97.50 86 ALA A N 1
ATOM 651 C CA . ALA A 1 86 ? 6.386 -16.548 -5.480 1.00 97.50 86 ALA A CA 1
ATOM 652 C C . ALA A 1 86 ? 4.945 -17.080 -5.565 1.00 97.50 86 ALA A C 1
ATOM 654 O O . ALA A 1 86 ? 4.076 -16.692 -4.782 1.00 97.50 86 ALA A O 1
ATOM 655 N N . THR A 1 87 ? 4.693 -17.969 -6.526 1.00 97.56 87 THR A N 1
ATOM 656 C CA . THR A 1 87 ? 3.347 -18.478 -6.831 1.00 97.56 87 THR A CA 1
ATOM 657 C C . THR A 1 87 ? 2.668 -19.123 -5.623 1.00 97.56 87 THR A C 1
ATOM 659 O O . THR A 1 87 ? 1.485 -18.890 -5.397 1.00 97.56 87 THR A O 1
ATOM 662 N N . ASP A 1 88 ? 3.403 -19.896 -4.824 1.00 98.00 88 ASP A N 1
ATOM 663 C CA . ASP A 1 88 ? 2.896 -20.527 -3.601 1.00 98.00 88 ASP A CA 1
ATOM 664 C C . ASP A 1 88 ? 2.434 -19.484 -2.572 1.00 98.00 88 ASP A C 1
ATOM 666 O O . ASP A 1 88 ? 1.373 -19.631 -1.969 1.00 98.00 88 ASP A O 1
ATOM 670 N N . LYS A 1 89 ? 3.185 -18.387 -2.426 1.00 98.31 89 LYS A N 1
ATOM 671 C CA . LYS A 1 89 ? 2.846 -17.276 -1.527 1.00 98.31 89 LYS A CA 1
ATOM 672 C C . LYS A 1 89 ? 1.650 -16.472 -2.023 1.00 98.31 89 LYS A C 1
ATOM 674 O O . LYS A 1 89 ? 0.796 -16.114 -1.217 1.00 98.31 89 LYS A O 1
ATOM 679 N N . ILE A 1 90 ? 1.544 -16.236 -3.331 1.00 97.88 90 ILE A N 1
ATOM 680 C CA . ILE A 1 90 ? 0.355 -15.608 -3.933 1.00 97.88 90 ILE A CA 1
ATOM 681 C C . ILE A 1 90 ? -0.886 -16.465 -3.649 1.00 97.88 90 ILE A C 1
ATOM 683 O O . ILE A 1 90 ? -1.886 -15.951 -3.155 1.00 97.88 90 ILE A O 1
ATOM 687 N N . GLN A 1 91 ? -0.799 -17.778 -3.872 1.00 98.00 91 GLN A N 1
ATOM 688 C CA . GLN A 1 91 ? -1.900 -18.709 -3.605 1.00 98.00 91 GLN A CA 1
ATOM 689 C C . GLN A 1 91 ? -2.279 -18.767 -2.120 1.00 98.00 91 GLN A C 1
ATOM 691 O O . GLN A 1 91 ? -3.460 -18.870 -1.791 1.00 98.00 91 GLN A O 1
ATOM 696 N N . GLU A 1 92 ? -1.305 -18.694 -1.211 1.00 98.31 92 GLU A N 1
ATOM 697 C CA . GLU A 1 92 ? -1.541 -18.654 0.236 1.00 98.31 92 GLU A CA 1
ATOM 698 C C . GLU A 1 92 ? -2.321 -17.395 0.652 1.00 98.31 92 GLU A C 1
ATOM 700 O O . GLU A 1 92 ? -3.319 -17.494 1.377 1.00 98.31 92 GLU A O 1
ATOM 705 N N . VAL A 1 93 ? -1.928 -16.230 0.124 1.00 98.25 93 VAL A N 1
ATOM 706 C CA . VAL A 1 93 ? -2.637 -14.954 0.318 1.00 98.25 93 VAL A CA 1
ATOM 707 C C . VAL A 1 93 ? -4.066 -15.048 -0.218 1.00 98.25 93 VAL A C 1
ATOM 709 O O . VAL A 1 93 ? -5.022 -14.775 0.510 1.00 98.25 93 VAL A O 1
ATOM 712 N N . GLU A 1 94 ? -4.236 -15.489 -1.465 1.00 97.88 94 GLU A N 1
ATOM 713 C CA . GLU A 1 94 ? -5.550 -15.609 -2.107 1.00 97.88 94 GLU A CA 1
ATOM 714 C C . GLU A 1 94 ? -6.470 -16.576 -1.360 1.00 97.88 94 GLU A C 1
ATOM 716 O O . GLU A 1 94 ? -7.640 -16.266 -1.121 1.00 97.88 94 GLU A O 1
ATOM 721 N N . LYS A 1 95 ? -5.947 -17.731 -0.938 1.00 98.44 95 LYS A N 1
ATOM 722 C CA . LYS A 1 95 ? -6.700 -18.722 -0.166 1.00 98.44 95 LYS A CA 1
ATOM 723 C C . LYS A 1 95 ? -7.180 -18.138 1.157 1.00 98.44 95 LYS A C 1
ATOM 725 O O . LYS A 1 95 ? -8.355 -18.291 1.487 1.00 98.44 95 LYS A O 1
ATOM 730 N N . THR A 1 96 ? -6.301 -17.459 1.889 1.00 98.50 96 THR A N 1
ATOM 731 C CA . THR A 1 96 ? -6.639 -16.857 3.186 1.00 98.50 96 THR A CA 1
ATOM 732 C C . THR A 1 96 ? -7.707 -15.779 3.022 1.00 98.50 96 THR A C 1
ATOM 734 O O . THR A 1 96 ? -8.730 -15.812 3.703 1.00 98.50 96 THR A O 1
ATOM 737 N N . ILE A 1 97 ? -7.549 -14.889 2.040 1.00 98.25 97 ILE A N 1
ATOM 738 C CA . ILE A 1 97 ? -8.537 -13.844 1.735 1.00 98.25 97 ILE A CA 1
ATOM 739 C C . ILE A 1 97 ? -9.885 -14.445 1.324 1.00 98.25 97 ILE A C 1
ATOM 741 O O . ILE A 1 97 ? -10.934 -13.934 1.716 1.00 98.25 97 ILE A O 1
ATOM 745 N N . ASN A 1 98 ? -9.890 -15.533 0.553 1.00 98.06 98 ASN A N 1
ATOM 746 C CA . ASN A 1 98 ? -11.128 -16.207 0.167 1.00 98.06 98 ASN A CA 1
ATOM 747 C C . ASN A 1 98 ? -11.839 -16.841 1.369 1.00 98.06 98 ASN A C 1
ATOM 749 O O . ASN A 1 98 ? -13.065 -16.775 1.441 1.00 98.06 98 ASN A O 1
ATOM 753 N N . VAL A 1 99 ? -11.100 -17.400 2.335 1.00 98.31 99 VAL A N 1
ATOM 754 C CA . VAL A 1 99 ? -11.684 -17.859 3.606 1.00 98.31 99 VAL A CA 1
ATOM 755 C C . VAL A 1 99 ? -12.330 -16.688 4.345 1.00 98.31 99 VAL A C 1
ATOM 757 O O . VAL A 1 99 ? -13.510 -16.782 4.667 1.00 98.31 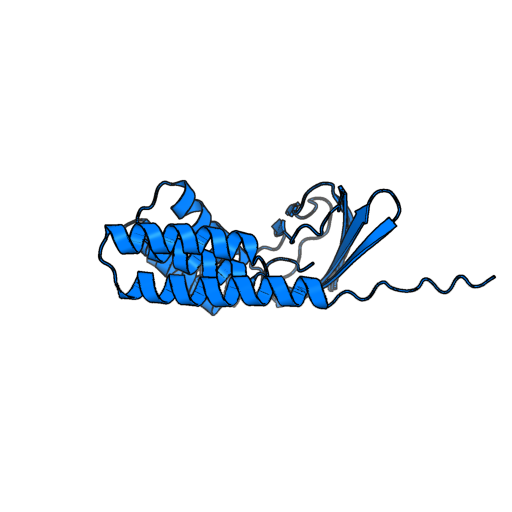99 VAL A O 1
ATOM 760 N N . LEU A 1 100 ? -11.615 -15.571 4.529 1.00 98.06 100 LEU A N 1
ATOM 761 C CA . LEU A 1 100 ? -12.132 -14.380 5.222 1.00 98.06 100 LEU A CA 1
ATOM 762 C C . LEU A 1 100 ? -13.414 -13.834 4.574 1.00 98.06 100 LEU A C 1
ATOM 764 O O . LEU A 1 100 ? -14.393 -13.550 5.261 1.00 98.06 100 LEU A O 1
ATOM 768 N N . LYS A 1 101 ? -13.457 -13.757 3.238 1.00 96.69 101 LYS A N 1
ATOM 769 C CA . LYS A 1 101 ? -14.654 -13.327 2.491 1.00 96.69 101 LYS A CA 1
ATOM 770 C C . LYS A 1 101 ? -15.864 -14.235 2.729 1.00 96.69 101 LYS A C 1
ATOM 772 O O . LYS A 1 101 ? -16.994 -13.753 2.727 1.00 96.69 101 LYS A O 1
ATOM 777 N N . ASN A 1 102 ? -15.639 -15.528 2.955 1.00 97.31 102 ASN A N 1
ATOM 778 C CA . ASN A 1 102 ? -16.701 -16.506 3.191 1.00 97.31 102 ASN A CA 1
ATOM 779 C C . ASN A 1 102 ? -17.211 -16.524 4.640 1.00 97.31 102 ASN A C 1
ATOM 781 O O . ASN A 1 102 ? -18.253 -17.126 4.890 1.00 97.31 102 ASN A O 1
ATOM 785 N N . LEU A 1 103 ? -16.537 -15.849 5.579 1.00 96.31 103 LEU A N 1
ATOM 786 C CA . LEU A 1 103 ? -17.003 -15.726 6.967 1.00 96.31 103 LEU A CA 1
ATOM 787 C C . LEU A 1 103 ? -18.210 -14.784 7.117 1.00 96.31 103 LEU A C 1
ATOM 789 O O . LEU A 1 103 ? -18.802 -14.736 8.190 1.00 96.31 103 LEU A O 1
ATOM 793 N N . GLN A 1 104 ? -18.588 -14.050 6.058 1.00 92.50 104 GLN A N 1
ATOM 794 C CA . GLN A 1 104 ? -19.731 -13.119 6.038 1.00 92.50 104 GLN A CA 1
ATOM 795 C C . GLN A 1 104 ? -19.688 -12.056 7.151 1.00 92.50 104 GLN A C 1
ATOM 797 O O . GLN A 1 104 ? -20.718 -11.583 7.632 1.00 92.50 104 GLN A O 1
ATOM 802 N N . GLN A 1 105 ? -18.482 -11.666 7.553 1.00 96.31 105 GLN A N 1
ATOM 803 C CA . GLN A 1 105 ? -18.264 -10.648 8.572 1.00 96.31 105 GLN A CA 1
ATOM 804 C C . GLN A 1 105 ? -18.600 -9.232 8.075 1.00 96.31 105 GLN A C 1
ATOM 806 O O . GLN A 1 105 ? -18.691 -9.004 6.861 1.00 96.31 105 GLN A O 1
ATOM 811 N N . PRO A 1 106 ? -18.785 -8.256 8.987 1.00 98.00 106 PRO A N 1
ATOM 812 C CA . PRO A 1 106 ? -18.995 -6.866 8.605 1.00 98.00 106 PRO A CA 1
ATOM 813 C C . PRO A 1 106 ? -17.891 -6.360 7.670 1.00 98.00 106 PRO A C 1
ATOM 815 O O . PRO A 1 106 ? -16.723 -6.708 7.822 1.00 98.00 106 PRO A O 1
ATOM 818 N N . LEU A 1 107 ? -18.250 -5.501 6.712 1.00 98.00 107 LEU A N 1
ATOM 819 C CA . LEU A 1 107 ? -17.321 -5.055 5.666 1.00 98.00 107 LEU A CA 1
ATOM 820 C C . LEU A 1 107 ? -16.099 -4.296 6.207 1.00 98.00 107 LEU A C 1
ATOM 822 O O . LEU A 1 107 ? -15.043 -4.339 5.582 1.00 98.00 107 LEU A O 1
ATOM 826 N N . ASP A 1 108 ? -16.240 -3.601 7.342 1.00 98.44 108 ASP A N 1
ATOM 827 C CA . ASP A 1 108 ? -15.109 -2.958 8.022 1.00 98.44 108 ASP A CA 1
ATOM 828 C C . ASP A 1 108 ? -14.133 -4.010 8.573 1.00 98.44 108 ASP A C 1
ATOM 830 O O . ASP A 1 108 ? -12.944 -3.934 8.280 1.00 98.44 108 ASP A O 1
ATOM 834 N N . GLU A 1 109 ? -14.632 -5.031 9.276 1.00 98.44 109 GLU A N 1
ATOM 835 C CA . GLU A 1 109 ? -13.803 -6.126 9.808 1.00 98.44 109 GLU A CA 1
ATOM 836 C C . GLU A 1 109 ? -13.131 -6.917 8.683 1.00 98.44 109 GLU A C 1
ATOM 838 O O . GLU A 1 109 ? -11.938 -7.195 8.734 1.00 98.44 109 GLU A O 1
ATOM 843 N N . LEU A 1 110 ? -13.851 -7.176 7.585 1.00 98.62 110 LEU A N 1
ATOM 844 C CA . LEU A 1 110 ? -13.260 -7.807 6.407 1.00 98.62 110 LEU A CA 1
ATOM 845 C C . LEU A 1 110 ? -12.106 -6.998 5.819 1.00 98.62 110 LEU A C 1
ATOM 847 O O . LEU A 1 110 ? -11.107 -7.586 5.414 1.00 98.62 110 LEU A O 1
ATOM 851 N N . ALA A 1 111 ? -12.222 -5.674 5.755 1.00 98.69 111 ALA A N 1
ATOM 852 C CA . ALA A 1 111 ? -11.135 -4.841 5.257 1.00 98.69 111 ALA A CA 1
ATOM 853 C C . ALA A 1 111 ? -9.921 -4.853 6.201 1.00 98.69 111 ALA A C 1
ATOM 855 O O . ALA A 1 111 ? -8.794 -4.858 5.710 1.00 98.69 111 ALA A O 1
ATOM 856 N N . ILE A 1 112 ? -10.144 -4.897 7.519 1.00 98.81 112 ILE A N 1
ATOM 857 C CA . ILE A 1 112 ? -9.083 -4.980 8.537 1.00 98.81 112 ILE A CA 1
ATOM 858 C C . ILE A 1 112 ? -8.357 -6.327 8.454 1.00 98.81 112 ILE A C 1
ATOM 860 O O . ILE A 1 112 ? -7.130 -6.353 8.383 1.00 98.81 112 ILE A O 1
ATOM 864 N N . ASP A 1 113 ? -9.086 -7.440 8.379 1.00 98.75 113 ASP A N 1
ATOM 865 C CA . ASP A 1 113 ? -8.469 -8.767 8.293 1.00 98.75 113 ASP A CA 1
ATOM 866 C C . ASP A 1 113 ? -7.720 -8.965 6.972 1.00 98.75 113 ASP A C 1
ATOM 868 O O . ASP A 1 113 ? -6.630 -9.537 6.941 1.00 98.75 113 ASP A O 1
ATOM 872 N N . VAL A 1 114 ? -8.275 -8.470 5.862 1.00 98.75 114 VAL A N 1
ATOM 873 C CA . VAL A 1 114 ? -7.592 -8.512 4.56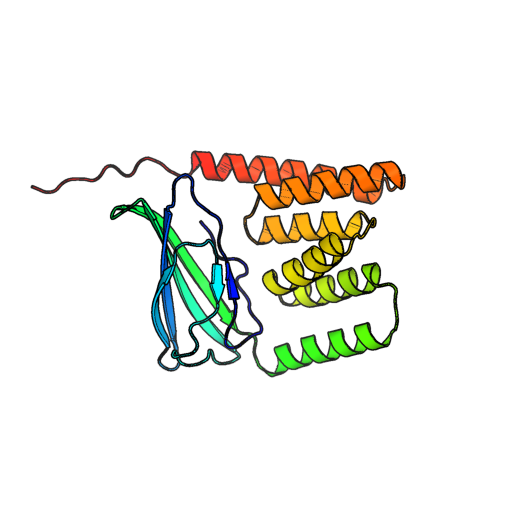2 1.00 98.75 114 VAL A CA 1
ATOM 874 C C . VAL A 1 114 ? -6.339 -7.629 4.571 1.00 98.75 114 VAL A C 1
ATOM 876 O O . VAL A 1 114 ? -5.323 -8.039 4.013 1.00 98.75 114 VAL A O 1
ATOM 879 N N . ASP A 1 115 ? -6.368 -6.459 5.222 1.00 98.75 115 ASP A N 1
ATOM 880 C CA . ASP A 1 115 ? -5.162 -5.649 5.438 1.00 98.75 115 ASP A CA 1
ATOM 881 C C . ASP A 1 115 ? -4.108 -6.402 6.253 1.00 98.75 115 ASP A C 1
ATOM 883 O O . ASP A 1 115 ? -2.946 -6.394 5.860 1.00 98.75 115 ASP A O 1
ATOM 887 N N . ALA A 1 116 ? -4.493 -7.093 7.328 1.00 98.62 116 ALA A N 1
ATOM 888 C CA . ALA A 1 116 ? -3.559 -7.871 8.142 1.00 98.62 116 ALA A CA 1
ATOM 889 C C . ALA A 1 116 ? -2.880 -8.992 7.334 1.00 98.62 116 ALA A C 1
ATOM 891 O O . ALA A 1 116 ? -1.677 -9.221 7.477 1.00 98.62 116 ALA A O 1
ATOM 892 N N . VAL A 1 117 ? -3.623 -9.653 6.435 1.00 98.62 117 VAL A N 1
ATOM 893 C CA . VAL A 1 117 ? -3.044 -10.622 5.490 1.00 98.62 117 VAL A CA 1
ATOM 894 C C . VAL A 1 117 ? -2.069 -9.931 4.543 1.00 98.62 117 VAL A C 1
ATOM 896 O O . VAL A 1 117 ? -0.963 -10.415 4.353 1.00 98.62 117 VAL A O 1
ATOM 899 N N . TYR A 1 118 ? -2.421 -8.799 3.937 1.00 98.25 118 TYR A N 1
ATOM 900 C CA . TYR A 1 118 ? -1.492 -8.107 3.040 1.00 98.25 118 TYR A CA 1
ATOM 901 C C . TYR A 1 118 ? -0.246 -7.579 3.768 1.00 98.25 118 TYR A C 1
ATOM 903 O O . TYR A 1 118 ? 0.867 -7.709 3.248 1.00 98.25 118 TYR A O 1
ATOM 911 N N . GLU A 1 119 ? -0.397 -7.068 4.989 1.00 96.94 119 GLU A N 1
ATOM 912 C CA . GLU A 1 119 ? 0.703 -6.619 5.843 1.00 96.94 119 GLU A CA 1
ATOM 913 C C . GLU A 1 119 ? 1.699 -7.746 6.121 1.00 96.94 119 GLU A C 1
ATOM 915 O O . GLU A 1 119 ? 2.904 -7.526 5.986 1.00 96.94 119 GLU A O 1
ATOM 920 N N . SER A 1 120 ? 1.236 -8.967 6.419 1.00 97.56 120 SER A N 1
ATOM 921 C CA . SER A 1 120 ? 2.142 -10.087 6.713 1.00 97.56 120 SER A CA 1
ATOM 922 C C . SER A 1 120 ? 3.031 -10.490 5.529 1.00 97.56 120 SER A C 1
ATOM 924 O O . SER A 1 120 ? 4.041 -11.165 5.723 1.00 97.56 120 SER A O 1
ATOM 926 N N . TYR A 1 121 ? 2.683 -10.064 4.309 1.00 96.56 121 TYR A N 1
ATOM 927 C CA . TYR A 1 121 ? 3.469 -10.265 3.085 1.00 96.56 121 TYR A CA 1
ATOM 928 C C . TYR A 1 121 ? 4.103 -8.971 2.551 1.00 96.56 121 TYR A C 1
ATOM 930 O O . TYR A 1 121 ? 4.689 -8.981 1.468 1.00 96.56 121 TYR A O 1
ATOM 938 N N . ASN A 1 122 ? 4.019 -7.862 3.294 1.00 94.25 122 ASN A N 1
ATOM 939 C CA . ASN A 1 122 ? 4.465 -6.527 2.875 1.00 94.25 122 ASN A CA 1
ATOM 940 C C . ASN A 1 122 ? 3.802 -6.019 1.577 1.00 94.25 122 ASN A C 1
ATOM 942 O O . ASN A 1 122 ? 4.379 -5.195 0.860 1.00 94.25 122 ASN A O 1
ATOM 946 N N . LEU A 1 123 ? 2.582 -6.474 1.281 1.00 95.69 123 LEU A N 1
ATOM 947 C CA . LEU A 1 123 ? 1.768 -6.060 0.133 1.00 95.69 123 LEU A CA 1
ATOM 948 C C . LEU A 1 123 ? 1.083 -4.711 0.411 1.00 95.69 123 LEU A C 1
ATOM 950 O O . LEU A 1 123 ? -0.138 -4.583 0.478 1.00 95.69 123 LEU A O 1
ATOM 954 N N . VAL A 1 124 ? 1.902 -3.678 0.623 1.00 93.94 124 VAL A N 1
ATOM 955 C CA . VAL A 1 124 ? 1.457 -2.347 1.072 1.00 93.94 124 VAL A CA 1
ATOM 956 C C . VAL A 1 124 ? 0.474 -1.710 0.084 1.00 93.94 124 VAL A C 1
ATOM 958 O O . VAL A 1 124 ? -0.452 -1.014 0.500 1.00 93.94 124 VAL A O 1
ATOM 961 N N . ASN A 1 125 ? 0.627 -1.964 -1.217 1.00 91.12 125 ASN A N 1
ATOM 962 C CA . ASN A 1 125 ? -0.251 -1.397 -2.244 1.00 91.12 125 ASN A CA 1
ATOM 963 C C . ASN A 1 125 ? -1.654 -1.984 -2.158 1.00 91.12 125 ASN A C 1
ATOM 965 O O . ASN A 1 125 ? -2.648 -1.268 -2.279 1.00 91.12 125 ASN A O 1
ATOM 969 N N . GLU A 1 126 ? -1.734 -3.287 -1.939 1.00 94.94 126 GLU A N 1
ATOM 970 C CA . GLU A 1 126 ? -2.965 -4.046 -1.802 1.00 94.94 126 GLU A CA 1
ATOM 971 C C . GLU A 1 126 ? -3.678 -3.678 -0.493 1.00 94.94 126 GLU A C 1
ATOM 973 O O . GLU A 1 126 ? -4.884 -3.416 -0.516 1.00 94.94 126 GLU A O 1
ATOM 978 N N . SER A 1 127 ? -2.924 -3.531 0.602 1.00 97.06 127 SER A N 1
ATOM 979 C CA . SER A 1 127 ? -3.387 -2.961 1.876 1.00 97.06 127 SER A CA 1
ATOM 980 C C . SER A 1 127 ? -3.998 -1.564 1.711 1.00 97.06 127 SER A C 1
ATOM 982 O O . SER A 1 127 ? -5.132 -1.319 2.125 1.00 97.06 127 SER A O 1
ATOM 984 N N . ILE A 1 128 ? -3.291 -0.636 1.052 1.00 96.06 128 ILE A N 1
ATOM 985 C CA . ILE A 1 128 ? -3.816 0.715 0.790 1.00 96.06 128 ILE A CA 1
ATOM 986 C C . ILE A 1 128 ? -5.103 0.626 -0.030 1.00 96.06 128 ILE A C 1
ATOM 988 O O . ILE A 1 128 ? -6.085 1.270 0.325 1.00 96.06 128 ILE A O 1
ATOM 992 N N . LYS A 1 129 ? -5.130 -0.184 -1.098 1.00 95.00 129 LYS A N 1
ATOM 993 C CA . LYS A 1 129 ? -6.314 -0.335 -1.960 1.00 95.00 129 LYS A CA 1
ATOM 994 C C . LYS A 1 129 ? -7.538 -0.815 -1.179 1.00 95.00 129 LYS A C 1
ATOM 996 O O . LYS A 1 129 ? -8.612 -0.248 -1.368 1.00 95.00 129 LYS A O 1
ATOM 1001 N N . VAL A 1 130 ? -7.405 -1.837 -0.326 1.00 98.12 130 VAL A N 1
ATOM 1002 C CA . VAL A 1 130 ? -8.557 -2.382 0.417 1.00 98.12 130 VAL A CA 1
ATOM 1003 C C . VAL A 1 130 ? -9.083 -1.389 1.457 1.00 98.12 130 VAL A C 1
ATOM 1005 O O . VAL A 1 130 ? -10.292 -1.151 1.520 1.00 98.12 130 VAL A O 1
ATOM 1008 N N . LEU A 1 131 ? -8.190 -0.742 2.209 1.00 98.75 131 LEU A N 1
ATOM 1009 C CA . LEU A 1 131 ? -8.561 0.225 3.244 1.00 98.75 131 LEU A CA 1
ATOM 1010 C C . LEU A 1 131 ? -9.126 1.519 2.645 1.00 98.75 131 LEU A C 1
ATOM 1012 O O . LEU A 1 131 ? -10.147 2.020 3.115 1.00 98.75 131 LEU A O 1
ATOM 1016 N N . ASP A 1 132 ? -8.514 2.042 1.580 1.00 97.88 132 ASP A N 1
ATOM 1017 C CA . ASP A 1 132 ? -8.981 3.239 0.872 1.00 97.88 132 ASP A CA 1
ATOM 1018 C C . ASP A 1 132 ? -10.345 3.007 0.211 1.00 97.88 132 ASP A C 1
ATOM 1020 O O . ASP A 1 132 ? -11.241 3.846 0.325 1.00 97.88 132 ASP A O 1
ATOM 1024 N N . ALA A 1 133 ? -10.559 1.840 -0.410 1.00 98.25 133 ALA A N 1
ATOM 1025 C CA . ALA A 1 133 ? -11.868 1.470 -0.946 1.00 98.25 133 ALA A CA 1
ATOM 1026 C C . ALA A 1 133 ? -12.932 1.426 0.159 1.00 98.25 133 ALA A C 1
ATOM 1028 O O . ALA A 1 133 ? -14.043 1.933 -0.027 1.00 98.25 133 ALA A O 1
ATOM 1029 N N . ARG A 1 134 ? -12.594 0.874 1.332 1.00 98.50 134 ARG A N 1
ATOM 1030 C CA . ARG A 1 134 ? -13.529 0.811 2.456 1.00 98.50 134 ARG A CA 1
ATOM 1031 C C . ARG A 1 134 ? -13.828 2.187 3.050 1.00 98.50 134 ARG A C 1
ATOM 1033 O O . ARG A 1 134 ? -14.994 2.491 3.306 1.00 98.50 134 ARG A O 1
ATOM 1040 N N . ALA A 1 135 ? -12.815 3.039 3.188 1.00 98.50 135 ALA A N 1
ATOM 1041 C CA . ALA A 1 135 ? -12.970 4.431 3.599 1.00 98.50 135 ALA A CA 1
ATOM 1042 C C . ALA A 1 135 ? -13.869 5.221 2.629 1.00 98.50 135 ALA A C 1
ATOM 1044 O O . ALA A 1 135 ? -14.781 5.926 3.062 1.00 98.50 135 ALA A O 1
ATOM 1045 N N . LYS A 1 136 ? -13.669 5.065 1.313 1.00 98.19 136 LYS A N 1
ATOM 1046 C CA . LYS A 1 136 ? -14.495 5.700 0.266 1.00 98.19 136 LYS A CA 1
ATOM 1047 C C . LYS A 1 136 ? -15.934 5.199 0.251 1.00 98.19 136 LYS A C 1
ATOM 1049 O O . LYS A 1 136 ? -16.841 5.961 -0.068 1.00 98.19 136 LYS A O 1
ATOM 1054 N N . ALA A 1 137 ? -16.155 3.952 0.651 1.00 98.31 137 ALA A N 1
ATOM 1055 C CA . ALA A 1 137 ? -17.481 3.377 0.842 1.00 98.31 137 ALA A CA 1
ATOM 1056 C C . ALA A 1 137 ? -18.141 3.789 2.179 1.00 98.31 137 ALA A C 1
ATOM 1058 O O . ALA A 1 137 ? -19.068 3.120 2.640 1.00 98.31 137 ALA A O 1
ATOM 1059 N N . GLY A 1 138 ? -17.670 4.870 2.813 1.00 97.56 138 GLY A N 1
ATOM 1060 C CA . GLY A 1 138 ? -18.351 5.539 3.921 1.00 97.56 138 GLY A CA 1
ATOM 1061 C C . GLY A 1 138 ? -18.197 4.862 5.280 1.00 97.56 138 GLY A C 1
ATOM 1062 O O . GLY A 1 138 ? -19.091 4.988 6.113 1.00 97.56 138 GLY A O 1
ATOM 1063 N N . SER A 1 139 ? -17.109 4.120 5.510 1.00 98.25 139 SER A N 1
ATOM 1064 C CA . SER A 1 139 ? -16.823 3.581 6.844 1.00 98.25 139 SER A CA 1
ATOM 1065 C C . SER A 1 139 ? -16.754 4.696 7.892 1.00 98.25 139 SER A C 1
ATOM 1067 O O . SER A 1 139 ? -16.192 5.761 7.652 1.00 98.25 139 SER A O 1
ATOM 1069 N N . THR A 1 140 ? -17.302 4.442 9.076 1.00 98.25 140 THR A N 1
ATOM 1070 C CA . THR A 1 140 ? -17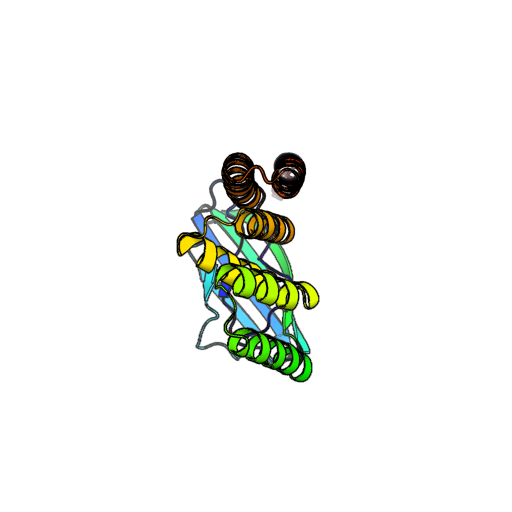.131 5.306 10.254 1.0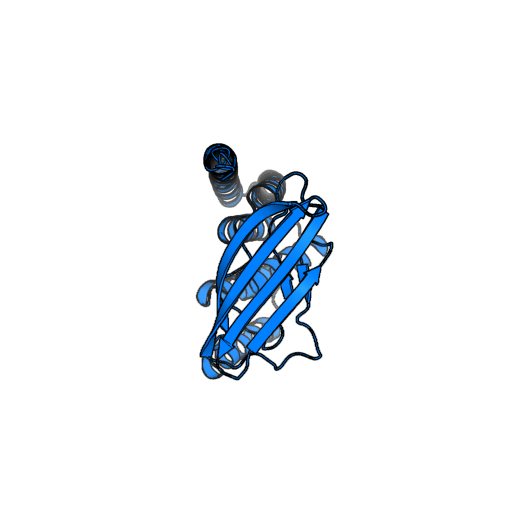0 98.25 140 THR A CA 1
ATOM 1071 C C . THR A 1 140 ? -16.229 4.659 11.303 1.00 98.25 140 THR A C 1
ATOM 1073 O O . THR A 1 140 ? -16.096 5.194 12.403 1.00 98.25 140 THR A O 1
ATOM 1076 N N . ASN A 1 141 ? -15.612 3.515 10.989 1.00 98.56 141 ASN A N 1
ATOM 1077 C CA . ASN A 1 141 ? -14.711 2.818 11.896 1.00 98.56 141 ASN A CA 1
ATOM 1078 C C . ASN A 1 141 ? -13.337 3.524 11.914 1.00 98.56 141 ASN A C 1
ATOM 1080 O O . ASN A 1 141 ? -12.653 3.549 10.886 1.00 98.56 141 ASN A O 1
ATOM 1084 N N . PRO A 1 142 ? -12.898 4.098 13.054 1.00 98.69 142 PRO A N 1
ATOM 1085 C CA . PRO A 1 142 ? -11.623 4.811 13.132 1.00 98.69 142 PRO A CA 1
ATOM 1086 C C . PRO A 1 142 ? -10.407 3.938 12.792 1.00 98.69 142 PRO A C 1
ATOM 1088 O O . PRO A 1 142 ? -9.443 4.463 12.228 1.00 98.69 142 PRO A O 1
ATOM 1091 N N . THR A 1 143 ? -10.462 2.626 13.049 1.00 98.81 143 THR A N 1
ATOM 1092 C CA . THR A 1 143 ? -9.361 1.690 12.780 1.00 98.81 143 THR A CA 1
ATOM 1093 C C . THR A 1 143 ? -9.021 1.613 11.292 1.00 98.81 143 THR A C 1
ATOM 1095 O O . THR A 1 143 ? -7.841 1.575 10.950 1.00 98.81 143 THR A O 1
ATOM 1098 N N . ILE A 1 144 ? -10.015 1.694 10.395 1.00 98.81 144 ILE A N 1
ATOM 1099 C CA . ILE A 1 144 ? -9.794 1.718 8.935 1.00 98.81 144 ILE A CA 1
ATOM 1100 C C . ILE A 1 144 ? -8.886 2.885 8.547 1.00 98.81 144 ILE A C 1
ATOM 1102 O O . ILE A 1 144 ? -7.905 2.719 7.825 1.00 98.81 144 ILE A O 1
ATOM 1106 N N . TYR A 1 145 ? -9.193 4.075 9.058 1.00 98.81 145 TYR A N 1
ATOM 1107 C CA . TYR A 1 145 ? -8.444 5.288 8.742 1.00 98.81 145 TYR A CA 1
ATOM 1108 C C . TYR A 1 145 ? -7.082 5.318 9.429 1.00 98.81 145 TYR A C 1
ATOM 1110 O O . TYR A 1 145 ? -6.124 5.841 8.858 1.00 98.81 145 TYR A O 1
ATOM 1118 N N . ARG A 1 146 ? -6.973 4.754 10.638 1.00 98.75 146 ARG A N 1
ATOM 1119 C CA . ARG A 1 146 ? -5.687 4.625 11.323 1.00 98.75 146 ARG A CA 1
ATOM 1120 C C . ARG A 1 146 ? -4.760 3.694 10.542 1.00 98.75 146 ARG A C 1
ATOM 1122 O O . ARG A 1 146 ? -3.649 4.104 10.222 1.00 98.75 146 ARG A O 1
ATOM 1129 N N . LEU A 1 147 ? -5.225 2.495 10.185 1.00 98.81 147 LEU A N 1
ATOM 1130 C CA . LEU A 1 147 ? -4.467 1.552 9.359 1.00 98.81 147 LEU A CA 1
ATOM 1131 C C . LEU A 1 147 ? -4.088 2.174 8.017 1.00 98.81 147 LEU A C 1
ATOM 1133 O O . LEU A 1 147 ? -2.932 2.107 7.620 1.00 98.81 147 LEU A O 1
ATOM 1137 N N . LEU A 1 148 ? -5.019 2.861 7.349 1.00 98.50 148 LEU A N 1
ATOM 1138 C CA . LEU A 1 148 ? -4.724 3.539 6.087 1.00 98.50 148 LEU A CA 1
ATOM 1139 C C . LEU A 1 148 ? -3.595 4.570 6.255 1.00 98.50 148 LEU A C 1
ATOM 1141 O O . LEU A 1 148 ? -2.711 4.666 5.404 1.00 98.50 148 LEU A O 1
ATOM 1145 N N . GLY A 1 149 ? -3.586 5.293 7.378 1.00 98.06 149 GLY A N 1
ATOM 1146 C CA . GLY A 1 149 ? -2.496 6.186 7.759 1.00 98.06 149 GLY A CA 1
ATOM 1147 C C . GLY A 1 149 ? -1.153 5.468 7.903 1.00 98.06 149 GLY A C 1
ATOM 1148 O O . GLY A 1 149 ? -0.159 5.921 7.331 1.00 98.06 149 GLY A O 1
ATOM 1149 N N . ASP A 1 150 ? -1.130 4.328 8.594 1.00 98.06 150 ASP A N 1
ATOM 1150 C CA . ASP A 1 150 ? 0.075 3.507 8.774 1.00 98.06 150 ASP A CA 1
ATOM 1151 C C . ASP A 1 150 ? 0.623 3.014 7.433 1.00 98.06 150 ASP A C 1
ATOM 1153 O O . ASP A 1 150 ? 1.819 3.140 7.160 1.00 98.06 150 ASP A O 1
ATOM 1157 N N . ARG A 1 151 ? -0.247 2.499 6.555 1.00 96.88 151 ARG A N 1
ATOM 1158 C CA . ARG A 1 151 ? 0.166 2.013 5.230 1.00 96.88 151 ARG A CA 1
ATOM 1159 C C . ARG A 1 151 ? 0.702 3.141 4.361 1.00 96.88 151 ARG A C 1
ATOM 1161 O O . ARG A 1 151 ? 1.721 2.958 3.697 1.00 96.88 151 ARG A O 1
ATOM 1168 N N . TYR A 1 152 ? 0.094 4.327 4.419 1.00 94.50 152 TYR A N 1
ATOM 1169 C CA . TYR A 1 152 ? 0.645 5.507 3.759 1.00 94.50 152 TYR A CA 1
ATOM 1170 C C . TYR A 1 152 ? 2.009 5.912 4.327 1.00 94.50 152 TYR A C 1
ATOM 1172 O O . TYR A 1 152 ? 2.881 6.282 3.545 1.00 94.50 152 TYR A O 1
ATOM 1180 N N . LEU A 1 153 ? 2.252 5.806 5.639 1.00 92.56 153 LEU A N 1
ATOM 1181 C CA . LEU A 1 153 ? 3.592 6.049 6.192 1.00 92.56 153 LEU A CA 1
ATOM 1182 C C . LEU A 1 153 ? 4.622 5.051 5.674 1.00 92.56 153 LEU A C 1
ATOM 1184 O O . LEU A 1 153 ? 5.701 5.474 5.264 1.00 92.56 153 LEU A O 1
ATOM 1188 N N . ILE A 1 154 ? 4.287 3.759 5.652 1.00 91.44 154 ILE A N 1
ATOM 1189 C CA . ILE A 1 154 ? 5.176 2.709 5.131 1.00 91.44 154 ILE A CA 1
ATOM 1190 C C . ILE A 1 154 ? 5.490 2.956 3.652 1.00 91.44 154 ILE A C 1
ATOM 1192 O O . ILE A 1 154 ? 6.633 2.814 3.226 1.00 91.44 154 ILE A O 1
ATOM 1196 N N . ALA A 1 155 ? 4.497 3.388 2.874 1.00 87.94 155 ALA A N 1
ATOM 1197 C CA . ALA A 1 155 ? 4.679 3.743 1.473 1.00 87.94 155 ALA A CA 1
ATOM 1198 C C . ALA A 1 155 ? 5.392 5.101 1.263 1.00 87.94 155 ALA A C 1
ATOM 1200 O O . ALA A 1 155 ? 5.671 5.464 0.127 1.00 87.94 155 ALA A O 1
ATOM 1201 N N . ASN A 1 156 ? 5.744 5.834 2.327 1.00 85.38 156 ASN A N 1
ATOM 1202 C CA . ASN A 1 156 ? 6.363 7.164 2.288 1.00 85.38 156 ASN A CA 1
ATOM 1203 C C . ASN A 1 156 ? 5.451 8.277 1.712 1.00 85.38 156 ASN A C 1
ATOM 1205 O O . ASN A 1 156 ? 5.864 9.115 0.910 1.00 85.38 156 ASN A O 1
ATOM 1209 N N . PHE A 1 157 ? 4.196 8.302 2.177 1.00 86.19 157 PHE A N 1
ATOM 1210 C CA . PHE A 1 157 ? 3.162 9.309 1.893 1.00 86.19 157 PHE A CA 1
ATOM 1211 C C . PHE A 1 157 ? 2.760 10.067 3.159 1.00 86.19 157 PHE A C 1
ATOM 1213 O O . PHE A 1 157 ? 1.628 9.943 3.634 1.00 86.19 157 PHE A O 1
ATOM 1220 N N . PRO A 1 158 ? 3.659 10.879 3.741 1.00 88.94 158 PRO A N 1
ATOM 1221 C CA . PRO A 1 158 ? 3.405 11.522 5.027 1.00 88.94 158 PRO A CA 1
ATOM 1222 C C . PRO A 1 158 ? 2.203 12.477 5.000 1.00 88.94 158 PRO A C 1
ATOM 1224 O O . PRO A 1 158 ? 1.550 12.668 6.027 1.00 88.94 158 PRO A O 1
ATOM 1227 N N . GLN A 1 159 ? 1.874 13.069 3.844 1.00 89.19 159 GLN A N 1
ATOM 1228 C CA . GLN A 1 159 ? 0.683 13.908 3.720 1.00 89.19 159 GLN A CA 1
ATOM 1229 C C . GLN A 1 159 ? -0.606 13.076 3.789 1.00 89.19 159 GLN A C 1
ATOM 1231 O O . GLN A 1 159 ? -1.429 13.337 4.666 1.00 89.19 159 GLN A O 1
ATOM 1236 N N . GLN A 1 160 ? -0.757 12.068 2.924 1.00 92.56 160 GLN A N 1
ATOM 1237 C CA . GLN A 1 160 ? -1.928 11.185 2.918 1.00 92.56 160 GLN A CA 1
ATOM 1238 C C . GLN A 1 160 ? -2.072 10.438 4.245 1.00 92.56 160 GLN A C 1
ATOM 1240 O O . GLN A 1 160 ? -3.178 10.305 4.764 1.00 92.56 160 GLN A O 1
ATOM 1245 N N . ALA A 1 161 ? -0.954 10.030 4.850 1.00 95.88 161 ALA A N 1
ATOM 1246 C CA . ALA A 1 161 ? -0.952 9.445 6.181 1.00 95.88 161 ALA A CA 1
ATOM 1247 C C . ALA A 1 161 ? -1.555 10.399 7.218 1.00 95.88 161 ALA A C 1
ATOM 1249 O O . ALA A 1 161 ? -2.469 10.039 7.956 1.00 95.88 161 ALA A O 1
ATOM 1250 N N . ASN A 1 162 ? -1.085 11.649 7.254 1.00 95.88 162 ASN A N 1
ATOM 1251 C CA . ASN A 1 162 ? -1.596 12.653 8.183 1.00 95.88 162 ASN A CA 1
ATOM 1252 C C . ASN A 1 162 ? -3.087 12.968 7.961 1.00 95.88 162 ASN A C 1
ATOM 1254 O O . ASN A 1 162 ? -3.801 13.205 8.939 1.00 95.88 162 ASN A O 1
ATOM 1258 N N . GLU A 1 163 ? -3.552 12.982 6.711 1.00 96.56 163 GLU A N 1
ATOM 1259 C CA . GLU A 1 163 ? -4.968 13.147 6.358 1.00 96.56 163 GLU A CA 1
ATOM 1260 C C . GLU A 1 163 ? -5.813 11.962 6.855 1.00 96.56 163 GLU A C 1
ATOM 1262 O O . GLU A 1 163 ? -6.838 12.168 7.508 1.00 96.56 163 GLU A O 1
ATOM 1267 N N . ALA A 1 164 ? -5.352 10.726 6.650 1.00 98.44 164 ALA A N 1
ATOM 1268 C CA . ALA A 1 164 ? -6.019 9.532 7.161 1.00 98.44 164 ALA A CA 1
ATOM 1269 C C . ALA A 1 164 ? -6.086 9.538 8.700 1.00 98.44 164 ALA A C 1
ATOM 1271 O O . ALA A 1 164 ? -7.164 9.374 9.275 1.00 98.44 164 ALA A O 1
ATOM 1272 N N . TYR A 1 165 ? -4.988 9.869 9.388 1.00 98.75 165 TYR A N 1
ATOM 1273 C CA . TYR A 1 165 ? -4.992 9.970 10.848 1.00 98.75 165 TYR A CA 1
ATOM 1274 C C . TYR A 1 165 ? -5.842 11.126 11.400 1.00 98.75 165 TYR A C 1
ATOM 1276 O O . TYR A 1 165 ? -6.338 11.016 12.522 1.00 98.75 165 TYR A O 1
ATOM 1284 N N . LEU A 1 166 ? -6.022 12.245 10.673 1.00 98.50 166 LEU A N 1
ATOM 1285 C CA . LEU A 1 166 ? -7.000 13.281 11.067 1.00 98.50 166 LEU A CA 1
ATOM 1286 C C . LEU A 1 166 ? -8.399 12.675 11.155 1.00 98.50 166 LEU A C 1
ATOM 1288 O O . LEU A 1 166 ? -9.112 12.895 12.136 1.00 98.50 166 LEU A O 1
ATOM 1292 N N . THR A 1 167 ? -8.772 11.919 10.126 1.00 98.62 167 THR A N 1
ATOM 1293 C CA . THR A 1 167 ? -10.083 11.278 10.042 1.00 98.62 167 THR A CA 1
ATOM 1294 C C . THR A 1 167 ? -10.239 10.218 11.128 1.00 98.62 167 THR A C 1
ATOM 1296 O O . THR A 1 167 ? -11.236 10.246 11.849 1.00 98.62 167 THR A O 1
ATOM 1299 N N . ALA A 1 168 ? -9.222 9.373 11.332 1.00 98.75 168 ALA A N 1
ATOM 1300 C CA . ALA A 1 168 ? -9.193 8.380 12.408 1.00 98.75 168 ALA A CA 1
ATOM 1301 C C . ALA A 1 168 ? -9.402 9.024 13.784 1.00 98.75 168 ALA A C 1
ATOM 1303 O O . ALA A 1 168 ? -10.292 8.621 14.528 1.00 98.75 168 ALA A O 1
ATOM 1304 N N . LYS A 1 169 ? -8.652 10.092 14.092 1.00 98.69 169 LYS A N 1
ATOM 1305 C CA . LYS A 1 169 ? -8.791 10.853 15.341 1.00 98.69 169 LYS A CA 1
ATOM 1306 C C . LYS A 1 169 ? -10.211 11.389 15.529 1.00 98.69 169 LYS A C 1
ATOM 1308 O O . LYS A 1 169 ? -10.778 11.228 16.607 1.00 98.69 169 LYS A O 1
ATOM 1313 N N . LYS A 1 170 ? -10.788 12.019 14.500 1.00 98.62 170 LYS A N 1
ATOM 1314 C CA . LYS A 1 170 ? -12.146 12.579 14.567 1.00 98.62 170 LYS A CA 1
ATOM 1315 C C . LYS A 1 170 ? -13.182 11.492 14.870 1.00 98.62 170 LYS A C 1
ATOM 1317 O O . LYS A 1 170 ? -14.007 11.678 15.760 1.00 98.62 170 LYS A O 1
ATOM 1322 N N . LEU A 1 171 ? -13.128 10.369 14.156 1.00 98.69 171 LEU A N 1
ATOM 1323 C CA . LEU A 1 171 ? -14.055 9.249 14.344 1.00 98.69 171 LEU A CA 1
ATOM 1324 C C . LEU A 1 171 ? -13.859 8.572 15.707 1.00 98.69 171 LEU A C 1
ATOM 1326 O O . LEU A 1 171 ? -14.834 8.263 16.386 1.00 98.69 171 LEU A O 1
ATOM 1330 N N . ALA A 1 172 ? -12.613 8.417 16.157 1.00 98.69 172 ALA A N 1
ATOM 1331 C CA . ALA A 1 172 ? -12.298 7.844 17.462 1.00 98.6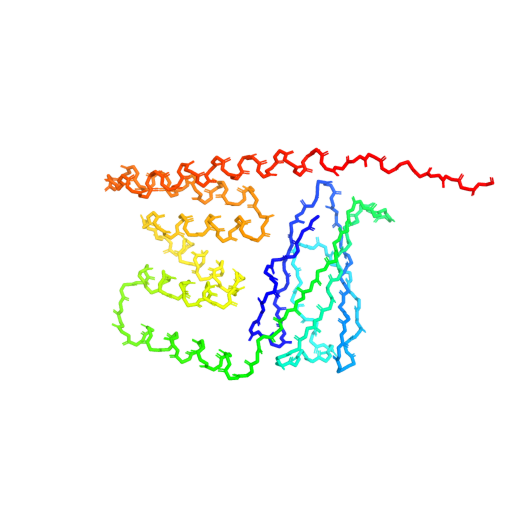9 172 ALA A CA 1
ATOM 1332 C C . ALA A 1 172 ? -12.842 8.705 18.611 1.00 98.69 172 ALA A C 1
ATOM 1334 O O . ALA A 1 172 ? -13.402 8.170 19.563 1.00 98.69 172 ALA A O 1
ATOM 1335 N N . GLN A 1 173 ? -12.755 10.036 18.498 1.00 98.50 173 GLN A N 1
ATOM 1336 C CA . GLN A 1 173 ? -13.371 10.961 19.457 1.00 98.50 173 GLN A CA 1
ATOM 1337 C C . GLN A 1 173 ? -14.895 10.818 19.489 1.00 98.50 173 GLN A C 1
ATOM 1339 O O . GLN A 1 173 ? -15.477 10.760 20.566 1.00 98.50 173 GLN A O 1
ATOM 1344 N N . GLN A 1 174 ? -15.541 10.724 18.324 1.00 98.06 174 GLN A N 1
ATOM 1345 C CA . GLN A 1 174 ? -16.996 10.549 18.229 1.00 98.06 174 GLN A CA 1
ATOM 1346 C C . GLN A 1 174 ? -17.465 9.211 18.816 1.00 98.06 174 GLN A C 1
ATOM 1348 O O . GLN A 1 174 ? -18.519 9.151 19.443 1.00 98.06 174 GLN A O 1
ATOM 1353 N N . ALA A 1 175 ? -16.669 8.156 18.644 1.00 97.38 175 ALA A N 1
ATOM 1354 C CA . ALA A 1 175 ? -16.945 6.822 19.165 1.00 97.38 175 ALA A CA 1
ATOM 1355 C C . ALA A 1 175 ? -16.480 6.611 20.620 1.00 97.38 175 ALA A C 1
ATOM 1357 O O . ALA A 1 175 ? -16.645 5.516 21.149 1.00 97.38 175 ALA A O 1
ATOM 1358 N N . ASN A 1 176 ? -15.872 7.617 21.266 1.00 97.75 176 ASN A N 1
ATOM 1359 C CA . ASN A 1 176 ? -15.182 7.484 22.559 1.00 97.75 176 ASN A CA 1
ATOM 1360 C C . ASN A 1 176 ? -14.138 6.344 22.594 1.00 97.75 176 ASN A C 1
ATOM 1362 O O . ASN A 1 176 ? -13.878 5.750 23.640 1.00 97.75 176 ASN A O 1
ATOM 1366 N N . ASN A 1 177 ? -13.512 6.043 21.453 1.00 98.19 177 ASN A N 1
ATOM 1367 C CA . ASN A 1 177 ? -12.469 5.029 21.339 1.00 98.19 177 ASN A CA 1
ATOM 1368 C C . ASN A 1 177 ? -11.104 5.644 21.687 1.00 98.19 177 ASN A C 1
ATOM 1370 O O . ASN A 1 177 ? -10.417 6.220 20.842 1.00 98.19 177 ASN A O 1
ATOM 1374 N N . THR A 1 178 ? -10.713 5.540 22.957 1.00 98.19 178 THR A N 1
ATOM 1375 C CA . THR A 1 178 ? -9.473 6.138 23.479 1.00 98.19 178 THR A CA 1
ATOM 1376 C C . THR A 1 178 ? -8.207 5.498 22.909 1.00 98.19 178 THR A C 1
ATOM 1378 O O . THR A 1 178 ? -7.202 6.190 22.746 1.00 98.19 178 THR A O 1
ATOM 1381 N N . VAL A 1 179 ? -8.258 4.209 22.563 1.00 98.19 179 VAL A N 1
ATOM 1382 C CA . VAL A 1 179 ? -7.127 3.471 21.984 1.00 98.19 179 VAL A CA 1
ATOM 1383 C C . VAL A 1 179 ? -6.827 3.982 20.579 1.00 98.19 179 VAL A C 1
ATOM 1385 O O . VAL A 1 179 ? -5.711 4.423 20.307 1.00 98.19 179 VAL A O 1
ATOM 1388 N N . GLU A 1 180 ? -7.831 4.004 19.703 1.00 98.25 180 GLU A N 1
ATOM 1389 C CA . GLU A 1 180 ? -7.669 4.498 18.331 1.00 98.25 180 GLU A CA 1
ATOM 1390 C C . GLU A 1 180 ? -7.324 5.988 18.295 1.00 98.25 180 GLU A C 1
ATOM 1392 O O . GLU A 1 180 ? -6.521 6.422 17.469 1.00 98.25 180 GLU A O 1
ATOM 1397 N N . LEU A 1 181 ? -7.855 6.776 19.236 1.00 98.56 181 LEU A N 1
ATOM 1398 C CA . LEU A 1 181 ? -7.474 8.177 19.387 1.00 98.56 181 LEU A CA 1
ATOM 1399 C C . LEU A 1 181 ? -5.970 8.321 19.663 1.00 98.56 181 LEU A C 1
ATOM 1401 O O . LEU A 1 181 ? -5.293 9.088 18.974 1.00 98.56 181 LEU A O 1
ATOM 1405 N N . ALA A 1 182 ? -5.439 7.573 20.633 1.00 98.50 182 ALA A N 1
ATOM 1406 C CA . ALA A 1 182 ? -4.024 7.630 20.989 1.00 98.50 182 ALA A CA 1
ATOM 1407 C C . ALA A 1 182 ? -3.119 7.161 19.837 1.00 98.50 182 ALA A C 1
ATOM 1409 O O . ALA A 1 182 ? -2.116 7.813 19.531 1.00 98.50 182 ALA A O 1
ATOM 1410 N N . LEU A 1 183 ? -3.490 6.068 19.163 1.00 98.50 183 LEU A N 1
ATOM 1411 C CA . LEU A 1 183 ? -2.736 5.541 18.025 1.00 98.50 183 LEU A CA 1
ATOM 1412 C C . LEU A 1 183 ? -2.730 6.517 16.842 1.00 98.50 183 LEU A C 1
ATOM 1414 O O . LEU A 1 183 ? -1.670 6.791 16.277 1.00 98.50 183 LEU A O 1
ATOM 1418 N N . ALA A 1 184 ? -3.881 7.103 16.504 1.00 98.31 184 ALA A N 1
ATOM 1419 C CA . ALA A 1 184 ? -3.966 8.111 15.453 1.00 98.31 184 ALA A CA 1
ATOM 1420 C C . ALA A 1 184 ? -3.107 9.340 15.788 1.00 98.31 184 ALA A C 1
ATOM 1422 O O . ALA A 1 184 ? -2.395 9.857 14.929 1.00 98.31 184 ALA A O 1
ATOM 1423 N N . GLU A 1 185 ? -3.109 9.810 17.037 1.00 98.19 185 GLU A N 1
ATOM 1424 C CA . GLU A 1 185 ? -2.261 10.931 17.455 1.00 98.19 185 GLU A CA 1
ATOM 1425 C C . GLU A 1 185 ? -0.764 10.620 17.386 1.00 98.19 185 GLU A C 1
ATOM 1427 O O . GLU A 1 185 ? 0.019 11.488 16.983 1.00 98.19 185 GLU A O 1
ATOM 1432 N N . ALA A 1 186 ? -0.359 9.399 17.736 1.00 97.75 186 ALA A N 1
ATOM 1433 C CA . ALA A 1 186 ? 1.018 8.945 17.581 1.00 97.75 186 ALA A CA 1
ATOM 1434 C C . ALA A 1 186 ? 1.430 8.910 16.099 1.00 97.75 186 ALA A C 1
ATOM 1436 O O . ALA A 1 186 ? 2.439 9.518 15.732 1.00 97.75 186 ALA A O 1
ATOM 1437 N N . GLY A 1 187 ? 0.604 8.308 15.238 1.00 96.62 187 GLY A N 1
ATOM 1438 C CA . GLY A 1 187 ? 0.829 8.251 13.791 1.00 96.62 187 GLY A CA 1
ATOM 1439 C C . GLY A 1 187 ? 0.999 9.635 13.158 1.00 96.62 187 GLY A C 1
ATOM 1440 O O . GLY A 1 187 ? 1.926 9.865 12.379 1.00 96.62 187 GLY A O 1
ATOM 1441 N N . ARG A 1 188 ? 0.195 10.624 13.573 1.00 95.88 188 ARG A N 1
ATOM 1442 C CA . ARG A 1 188 ? 0.330 12.026 13.118 1.00 95.88 188 ARG A CA 1
ATOM 1443 C C . ARG A 1 188 ? 1.675 12.645 13.458 1.00 95.88 188 ARG A C 1
ATOM 1445 O O . ARG A 1 188 ? 2.238 13.369 12.637 1.00 95.88 188 ARG A O 1
ATOM 1452 N N . LYS A 1 189 ? 2.173 12.408 14.675 1.00 94.56 189 LYS A N 1
ATOM 1453 C CA . LYS A 1 189 ? 3.473 12.941 15.110 1.00 94.56 189 LYS A CA 1
ATOM 1454 C C . LYS A 1 189 ? 4.589 12.376 14.237 1.00 94.56 189 LYS A C 1
ATOM 1456 O O . LYS A 1 189 ? 5.442 13.139 13.790 1.00 94.56 189 LYS A O 1
ATOM 1461 N N . ILE A 1 190 ? 4.532 11.079 13.933 1.00 92.50 190 ILE A N 1
ATOM 1462 C CA . ILE A 1 190 ? 5.483 10.416 13.033 1.00 92.50 190 ILE A CA 1
ATOM 1463 C C . ILE A 1 190 ? 5.378 11.008 11.620 1.00 92.50 190 ILE A C 1
ATOM 1465 O O . ILE A 1 190 ? 6.383 11.451 11.069 1.00 92.50 190 ILE A O 1
ATOM 1469 N N . ALA A 1 191 ? 4.166 11.124 11.066 1.00 90.62 191 ALA A N 1
ATOM 1470 C CA . ALA A 1 191 ? 3.932 11.703 9.740 1.00 90.62 191 ALA A CA 1
ATOM 1471 C C . ALA A 1 191 ? 4.510 13.121 9.595 1.00 90.62 191 ALA A C 1
ATOM 1473 O O . ALA A 1 191 ? 5.152 13.448 8.592 1.00 90.62 191 ALA A O 1
ATOM 1474 N N . ALA A 1 192 ? 4.327 13.959 10.618 1.00 86.06 192 ALA A N 1
ATOM 1475 C CA . ALA A 1 192 ? 4.874 15.310 10.648 1.00 86.06 192 ALA A CA 1
ATOM 1476 C C . ALA A 1 192 ? 6.412 15.317 10.660 1.00 86.06 192 ALA A C 1
ATOM 1478 O O . ALA A 1 192 ? 7.023 16.122 9.958 1.00 86.06 192 ALA A O 1
ATOM 1479 N N . GLN A 1 193 ? 7.044 14.411 11.410 1.00 83.62 193 GLN A N 1
ATOM 1480 C CA . GLN A 1 193 ? 8.505 14.290 11.465 1.00 83.62 193 GLN A CA 1
ATOM 1481 C C . GLN A 1 193 ? 9.099 13.790 10.143 1.00 83.62 193 GLN A C 1
ATOM 1483 O O . GLN A 1 193 ? 10.122 14.314 9.699 1.00 83.62 193 GLN A O 1
ATOM 1488 N N . THR A 1 194 ? 8.455 12.821 9.486 1.00 77.62 194 THR A N 1
ATOM 1489 C CA . THR A 1 194 ? 8.884 12.307 8.174 1.00 77.62 194 THR A CA 1
ATOM 1490 C C . THR A 1 194 ? 8.875 13.414 7.121 1.00 77.62 194 THR A C 1
ATOM 1492 O O . THR A 1 194 ? 9.862 13.591 6.410 1.00 77.62 194 THR A O 1
ATOM 1495 N N . LYS A 1 195 ? 7.830 14.253 7.104 1.00 69.69 195 LYS A N 1
ATOM 1496 C CA . LYS A 1 195 ? 7.742 15.415 6.204 1.00 69.69 195 LYS A CA 1
ATOM 1497 C C . LYS A 1 195 ? 8.901 16.406 6.379 1.00 69.69 195 LYS A C 1
ATOM 1499 O O . LYS A 1 195 ? 9.377 16.967 5.397 1.00 69.69 195 LYS A O 1
ATOM 1504 N N . VAL A 1 196 ? 9.355 16.642 7.613 1.00 61.28 196 VAL A N 1
ATOM 1505 C CA . VAL A 1 196 ? 10.476 17.562 7.887 1.00 61.28 196 VAL A CA 1
ATOM 1506 C C . VAL A 1 196 ? 11.794 16.994 7.358 1.00 61.28 196 VAL A C 1
ATOM 1508 O O . VAL A 1 196 ? 12.566 17.726 6.742 1.00 61.28 196 VAL A O 1
ATOM 1511 N N . LYS A 1 197 ? 12.036 15.688 7.528 1.00 60.03 197 LYS A N 1
ATOM 1512 C CA . LYS A 1 197 ? 13.257 15.035 7.028 1.00 60.03 197 LYS A CA 1
ATOM 1513 C C . LYS A 1 197 ? 13.386 15.147 5.509 1.00 60.03 197 LYS A C 1
ATOM 1515 O O . LYS A 1 197 ? 14.452 15.537 5.036 1.00 60.03 197 LYS A O 1
ATOM 1520 N N . GLU A 1 198 ? 12.300 14.913 4.770 1.00 57.94 198 GLU A N 1
ATOM 1521 C CA . GLU A 1 198 ? 12.279 15.056 3.305 1.00 57.94 198 GLU A CA 1
ATOM 1522 C C . GLU A 1 198 ? 12.608 16.479 2.835 1.00 57.94 198 GLU A C 1
ATOM 1524 O O . GLU A 1 198 ? 13.209 16.659 1.782 1.00 57.94 198 GLU A O 1
ATOM 1529 N N . GLN A 1 199 ? 12.249 17.508 3.606 1.00 54.34 199 GLN A N 1
ATOM 1530 C CA . GLN A 1 199 ? 12.567 18.897 3.255 1.00 54.34 199 GLN A CA 1
ATOM 1531 C C . GLN A 1 199 ? 14.043 19.245 3.489 1.00 54.34 199 GLN A C 1
ATOM 1533 O O . GLN A 1 199 ? 14.573 20.128 2.820 1.00 54.34 199 GLN A O 1
ATOM 1538 N N . THR A 1 200 ? 14.710 18.554 4.416 1.00 43.19 200 THR A N 1
ATOM 1539 C CA . THR A 1 200 ? 16.114 18.813 4.782 1.00 43.19 200 THR A CA 1
ATOM 1540 C C . THR A 1 200 ? 17.139 17.960 4.028 1.00 43.19 200 THR A C 1
ATOM 1542 O O . THR A 1 200 ? 18.320 18.294 4.046 1.00 43.19 200 THR A O 1
ATOM 1545 N N . SER A 1 201 ? 16.725 16.878 3.356 1.00 44.88 201 SER A N 1
ATOM 1546 C CA . SER A 1 201 ? 17.640 15.922 2.708 1.00 44.88 201 SER A CA 1
ATOM 1547 C C . SER A 1 201 ? 18.065 16.278 1.276 1.00 44.88 201 SER A C 1
ATOM 1549 O O . SER A 1 201 ? 18.862 15.544 0.698 1.00 44.88 201 SER A O 1
ATOM 1551 N N . TYR A 1 202 ? 17.579 17.382 0.695 1.00 39.53 202 TYR A N 1
ATOM 1552 C CA . TYR A 1 202 ? 17.997 17.845 -0.637 1.00 39.53 202 TYR A CA 1
ATOM 1553 C C . TYR A 1 202 ? 18.928 19.067 -0.530 1.00 39.53 202 TYR A C 1
ATOM 1555 O O . TYR A 1 202 ? 18.443 20.201 -0.497 1.00 39.53 202 TYR A O 1
ATOM 1563 N N . PRO A 1 203 ? 20.265 18.902 -0.501 1.00 35.88 203 PRO A N 1
ATOM 1564 C CA . PRO A 1 203 ? 21.153 20.005 -0.841 1.00 35.88 203 PRO A CA 1
ATOM 1565 C C . PRO A 1 203 ? 21.006 20.326 -2.342 1.00 35.88 203 PRO A C 1
ATOM 1567 O O . PRO A 1 203 ? 20.852 19.404 -3.148 1.00 35.88 203 PRO A O 1
ATOM 1570 N N . PRO A 1 204 ? 21.063 21.604 -2.765 1.00 38.56 204 PRO A N 1
ATOM 1571 C CA . PRO A 1 204 ? 21.092 21.939 -4.182 1.00 38.56 204 PRO A CA 1
ATOM 1572 C C . PRO A 1 204 ? 22.346 21.320 -4.801 1.00 38.56 204 PRO A C 1
ATOM 1574 O O . PRO A 1 204 ? 23.468 21.698 -4.455 1.00 38.56 204 PRO A O 1
ATOM 1577 N N . THR A 1 205 ? 22.173 20.358 -5.707 1.00 40.38 205 THR A N 1
ATOM 1578 C CA . THR A 1 205 ? 23.279 19.823 -6.499 1.00 40.38 205 THR A CA 1
ATOM 1579 C C . THR A 1 205 ? 23.864 20.981 -7.301 1.00 40.38 205 THR A C 1
ATOM 1581 O O . THR A 1 205 ? 23.249 21.475 -8.247 1.00 40.38 205 THR A O 1
ATOM 1584 N N . ARG A 1 206 ? 25.043 21.467 -6.894 1.00 38.81 206 ARG A N 1
ATOM 1585 C CA . ARG A 1 206 ? 25.851 22.350 -7.733 1.00 38.81 206 ARG A CA 1
ATOM 1586 C C . ARG A 1 206 ? 26.209 21.553 -8.979 1.00 38.81 206 ARG A C 1
ATOM 1588 O O . ARG A 1 206 ? 26.984 20.604 -8.914 1.00 38.81 206 ARG A O 1
ATOM 1595 N N . ILE A 1 207 ? 25.608 21.934 -10.098 1.00 38.50 207 ILE A N 1
ATOM 1596 C CA . ILE A 1 207 ? 26.036 21.498 -11.418 1.00 38.50 207 ILE A CA 1
ATOM 1597 C C . ILE A 1 207 ? 27.437 22.086 -11.604 1.00 38.50 207 ILE A C 1
ATOM 1599 O O . ILE A 1 207 ? 27.581 23.288 -11.816 1.00 38.50 207 ILE A O 1
ATOM 1603 N N . ASN A 1 208 ? 28.471 21.256 -11.478 1.00 34.56 208 ASN A N 1
ATOM 1604 C CA . ASN A 1 208 ? 29.766 21.586 -12.054 1.00 34.56 208 ASN A CA 1
ATOM 1605 C C . ASN A 1 208 ? 29.577 21.538 -13.571 1.00 34.56 208 ASN A C 1
ATOM 1607 O O . ASN A 1 208 ? 29.528 20.464 -14.168 1.00 34.56 208 ASN A O 1
ATOM 1611 N N . ALA A 1 209 ? 29.403 22.711 -14.173 1.00 36.50 209 ALA A N 1
ATOM 1612 C CA . ALA A 1 209 ? 29.591 22.885 -15.599 1.00 36.50 209 ALA A CA 1
ATOM 1613 C C . ALA A 1 209 ? 31.078 22.646 -15.888 1.00 36.50 209 ALA A C 1
ATOM 1615 O O . ALA A 1 209 ? 31.927 23.413 -15.440 1.00 36.50 209 ALA A O 1
ATOM 1616 N N . LEU A 1 210 ? 31.384 21.554 -16.584 1.00 38.72 210 LEU A N 1
ATOM 1617 C CA . LEU A 1 210 ? 32.659 21.399 -17.270 1.00 38.72 210 LEU A CA 1
ATOM 1618 C C . LEU A 1 210 ? 32.525 22.120 -18.616 1.00 38.72 210 LEU A C 1
ATOM 1620 O O . LEU A 1 210 ? 31.792 21.663 -19.494 1.00 38.72 210 LEU A O 1
ATOM 1624 N N . GLN A 1 211 ? 33.197 23.263 -18.726 1.00 42.06 211 GLN A N 1
ATOM 1625 C CA . GLN A 1 211 ? 33.744 23.797 -19.972 1.00 42.06 211 GLN A CA 1
ATOM 1626 C C . GLN A 1 211 ? 35.260 23.844 -19.816 1.00 42.06 211 GLN A C 1
ATOM 1628 O O . GLN A 1 211 ? 35.708 24.164 -18.690 1.00 42.06 211 GLN A O 1
#